Protein AF-A0AAV9BGM8-F1 (afdb_monomer_lite)

Secondary structure (DSSP, 8-state):
-----HHHHHHHHHHHHHHHHHHHHHHHHHHHHHHHHHHHHHHHHHHHHHHHHTT-HHHHHHHHHHHHHHHHHHHHHHHHHHHHHHHHHHHHHHHHHHHHHHHHHHHHHHTSS--S----------SSSTTSTT--SHHHHHHHHHHHHHHHHHHHHHHHHHHHHHS-HHHHHH-HHHHHHHHHHHHHHHHH--

Foldseek 3Di:
DPDCPLVNLVVVLVVLVVVLVVLVVVLVVLVVVLVVLVVLLVVLVVVLVVCVVVVNNVSSVVSVVVSVVSVVVNVVSVVSSVVSVVVSVVSVVVSVVSVVVSVVVVVVVVVVPDDDDDDDDPPDPDDDCVLCVPADDPVSVVVSVVVVLVVLLVVLVVVLVVCVVVDDPVVCVPPPVNVVSVVVSVVSVVVVVD

Structure (mmCIF, N/CA/C/O backbone):
data_AF-A0AAV9BGM8-F1
#
_entry.id   AF-A0AAV9BGM8-F1
#
loop_
_atom_site.group_PDB
_atom_site.id
_atom_site.type_symbol
_atom_site.label_atom_id
_atom_site.label_alt_id
_atom_site.label_comp_id
_atom_site.label_asym_id
_atom_site.label_entity_id
_atom_site.label_seq_id
_atom_site.pdbx_PDB_ins_code
_atom_site.Cartn_x
_atom_site.Cartn_y
_atom_site.Cartn_z
_atom_site.occupancy
_atom_site.B_iso_or_equiv
_atom_site.auth_seq_id
_atom_site.auth_comp_id
_atom_site.auth_asym_id
_atom_site.auth_atom_id
_atom_site.pdbx_PDB_model_num
ATOM 1 N N . MET A 1 1 ? 27.177 -13.792 -27.365 1.00 34.25 1 MET A N 1
ATOM 2 C CA . MET A 1 1 ? 26.266 -12.683 -27.016 1.00 34.25 1 MET A CA 1
ATOM 3 C C . MET A 1 1 ? 24.905 -13.002 -27.604 1.00 34.25 1 MET A C 1
ATOM 5 O O . MET A 1 1 ? 24.715 -12.900 -28.809 1.00 34.25 1 MET A O 1
ATOM 9 N N . THR A 1 2 ? 23.997 -13.544 -26.798 1.00 39.25 2 THR A N 1
ATOM 10 C CA . THR A 1 2 ? 22.645 -13.885 -27.251 1.00 39.25 2 THR A CA 1
ATOM 11 C C . THR A 1 2 ? 21.817 -12.610 -27.235 1.00 39.25 2 THR A C 1
ATOM 13 O O . THR A 1 2 ? 21.401 -12.171 -26.166 1.00 39.25 2 THR A O 1
ATOM 16 N N . ALA A 1 3 ? 21.626 -11.997 -28.405 1.00 45.16 3 ALA A 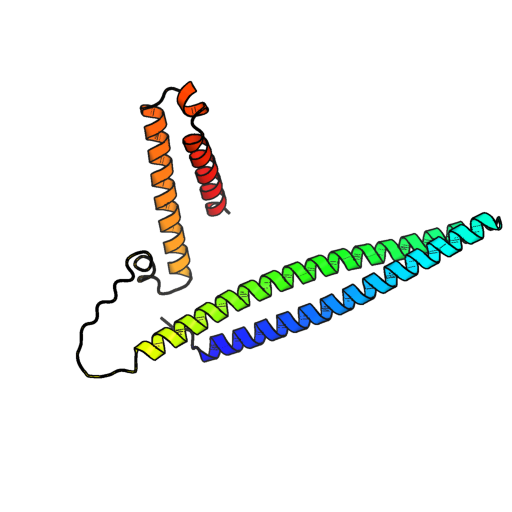N 1
ATOM 17 C CA . ALA A 1 3 ? 20.670 -10.913 -28.585 1.00 45.16 3 ALA A CA 1
ATOM 18 C C . ALA A 1 3 ? 19.344 -11.328 -27.935 1.00 45.16 3 ALA A C 1
ATOM 20 O O . ALA A 1 3 ? 18.751 -12.337 -28.329 1.00 45.16 3 ALA A O 1
ATOM 21 N N . SER A 1 4 ? 18.922 -10.610 -26.891 1.00 55.38 4 SER A N 1
ATOM 22 C CA . SER A 1 4 ? 17.636 -10.874 -26.259 1.00 55.38 4 SER A CA 1
ATOM 23 C C . SER A 1 4 ? 16.572 -10.644 -27.322 1.00 55.38 4 SER A C 1
ATOM 25 O O . SER A 1 4 ? 16.424 -9.548 -27.860 1.00 55.38 4 SER A O 1
ATOM 27 N N . ASN A 1 5 ? 15.935 -11.733 -27.737 1.00 75.12 5 ASN A N 1
ATOM 28 C CA . ASN A 1 5 ? 15.116 -11.742 -28.935 1.00 75.12 5 ASN A CA 1
ATOM 29 C C . ASN A 1 5 ? 13.928 -10.790 -28.681 1.00 75.12 5 ASN A C 1
ATOM 31 O O . ASN A 1 5 ? 13.243 -10.967 -27.670 1.00 75.12 5 ASN A O 1
ATOM 35 N N . PRO A 1 6 ? 13.632 -9.791 -29.533 1.00 77.38 6 PRO A N 1
ATOM 36 C CA . PRO A 1 6 ? 12.570 -8.807 -29.274 1.00 77.38 6 PRO A CA 1
ATOM 37 C C . PRO A 1 6 ? 11.203 -9.460 -29.015 1.00 77.38 6 PRO A C 1
ATOM 39 O O . PRO A 1 6 ? 10.385 -8.949 -28.251 1.00 77.38 6 PRO A O 1
ATOM 42 N N . SER A 1 7 ? 10.963 -10.643 -29.584 1.00 79.94 7 SER A N 1
ATOM 43 C CA . SER A 1 7 ? 9.779 -11.463 -29.312 1.00 79.94 7 SER A CA 1
ATOM 44 C C . SER A 1 7 ? 9.726 -12.001 -27.876 1.00 79.94 7 SER A C 1
ATOM 46 O O . SER A 1 7 ? 8.644 -12.178 -27.323 1.00 79.94 7 SER A O 1
ATOM 48 N N . GLN A 1 8 ? 10.874 -12.280 -27.257 1.00 85.38 8 GLN A N 1
ATOM 49 C CA . GLN A 1 8 ? 10.965 -12.678 -25.854 1.00 85.38 8 GLN A CA 1
ATOM 50 C C . GLN A 1 8 ? 10.691 -11.493 -24.922 1.00 85.38 8 GLN A C 1
ATOM 52 O O . GLN A 1 8 ? 9.866 -11.648 -24.024 1.00 85.38 8 GLN A O 1
ATOM 57 N N . LEU A 1 9 ? 11.267 -10.311 -25.187 1.00 84.12 9 LEU A N 1
ATOM 58 C CA . LEU A 1 9 ? 10.962 -9.098 -24.414 1.00 84.12 9 LEU A CA 1
ATOM 59 C C . LEU A 1 9 ? 9.469 -8.773 -24.438 1.00 84.12 9 LEU A C 1
ATOM 61 O O . LEU A 1 9 ? 8.888 -8.505 -23.392 1.00 84.12 9 LEU A O 1
ATOM 65 N N . ARG A 1 10 ? 8.831 -8.852 -25.613 1.00 87.69 10 ARG A N 1
ATOM 66 C CA . ARG A 1 10 ? 7.382 -8.631 -25.748 1.00 87.69 10 ARG A CA 1
ATOM 67 C C . ARG A 1 10 ? 6.568 -9.601 -24.891 1.00 87.69 10 ARG A C 1
ATOM 69 O O . ARG A 1 10 ? 5.664 -9.172 -24.188 1.00 87.69 10 ARG A O 1
ATOM 76 N N . ARG A 1 11 ? 6.928 -10.890 -24.880 1.00 89.25 11 ARG A N 1
ATOM 77 C CA . ARG A 1 11 ? 6.249 -11.892 -24.037 1.00 89.25 11 ARG A CA 1
ATOM 78 C C . ARG A 1 11 ? 6.407 -11.606 -22.546 1.00 89.25 11 ARG A C 1
ATOM 80 O O . ARG A 1 11 ? 5.440 -11.746 -21.806 1.00 89.25 11 ARG A O 1
ATOM 87 N N . GLU A 1 12 ? 7.604 -11.229 -22.104 1.00 89.38 12 GLU A N 1
ATOM 88 C CA . GLU A 1 12 ? 7.859 -10.867 -20.703 1.00 89.38 12 GLU A CA 1
ATOM 89 C C . GLU A 1 12 ? 7.075 -9.609 -20.300 1.00 89.38 12 GLU A C 1
ATOM 91 O O . GLU A 1 12 ? 6.468 -9.570 -19.232 1.00 89.38 12 GLU A O 1
ATOM 96 N N . LEU A 1 13 ? 7.004 -8.618 -21.188 1.00 91.94 13 LEU A N 1
ATOM 97 C CA . LEU A 1 13 ? 6.252 -7.379 -20.999 1.00 91.94 13 LEU A CA 1
ATOM 98 C C . LEU A 1 13 ? 4.733 -7.632 -20.924 1.00 91.94 13 LEU A C 1
ATOM 100 O O . LEU A 1 13 ? 4.065 -7.131 -20.020 1.00 91.94 13 LEU A O 1
ATOM 104 N N . ASP A 1 14 ? 4.198 -8.518 -21.770 1.00 92.69 14 ASP A N 1
ATOM 105 C CA . ASP A 1 14 ? 2.802 -8.974 -21.698 1.00 92.69 14 ASP A CA 1
ATOM 106 C C . ASP A 1 14 ? 2.488 -9.717 -20.388 1.00 92.69 14 ASP A C 1
ATOM 108 O O . ASP A 1 14 ? 1.367 -9.659 -19.870 1.00 92.69 14 ASP A O 1
ATOM 112 N N . VAL A 1 15 ? 3.448 -10.473 -19.843 1.00 94.06 15 VAL A N 1
ATOM 113 C CA . VAL A 1 15 ? 3.304 -11.111 -18.524 1.00 94.06 15 VAL A CA 1
ATOM 114 C C . VAL A 1 15 ? 3.258 -10.045 -17.430 1.00 94.06 15 VAL A C 1
ATOM 116 O O . VAL A 1 15 ? 2.306 -10.043 -16.649 1.00 94.06 15 VAL A O 1
ATOM 119 N N . LEU A 1 16 ? 4.200 -9.099 -17.421 1.00 93.06 16 LEU A N 1
ATOM 120 C CA . LEU A 1 16 ? 4.256 -8.030 -16.419 1.00 93.06 16 LEU A CA 1
ATOM 121 C C . LEU A 1 16 ? 2.993 -7.159 -16.417 1.00 93.06 16 LEU A C 1
ATOM 123 O O . LEU A 1 16 ? 2.448 -6.875 -15.350 1.00 93.06 16 LEU A O 1
ATOM 127 N N . HIS A 1 17 ? 2.458 -6.791 -17.586 1.00 92.38 17 HIS A N 1
ATOM 128 C CA . HIS A 1 17 ? 1.190 -6.057 -17.662 1.00 92.38 17 HIS A CA 1
ATOM 129 C C . HIS A 1 17 ? 0.012 -6.856 -17.099 1.00 92.38 17 HIS A C 1
ATOM 131 O O . HIS A 1 17 ? -0.823 -6.302 -16.377 1.00 92.38 17 HIS A O 1
ATOM 137 N N . ARG A 1 18 ? -0.059 -8.163 -17.385 1.00 93.88 18 ARG A N 1
ATOM 138 C CA . ARG A 1 18 ? -1.102 -9.031 -16.818 1.00 93.88 18 ARG A CA 1
ATOM 139 C C . ARG A 1 18 ? -0.989 -9.127 -15.300 1.00 93.88 18 ARG A C 1
ATOM 141 O O . ARG A 1 18 ? -2.007 -9.050 -14.614 1.00 93.88 18 ARG A O 1
ATOM 148 N N . GLU A 1 19 ? 0.220 -9.260 -14.767 1.00 92.19 19 GLU A N 1
ATOM 149 C CA . GLU A 1 19 ? 0.459 -9.294 -13.322 1.00 92.19 19 GLU A CA 1
ATOM 150 C C . GLU A 1 19 ? 0.126 -7.959 -12.646 1.00 92.19 19 GLU A C 1
ATOM 152 O O . GLU A 1 19 ? -0.490 -7.947 -11.573 1.00 92.19 19 GLU A O 1
ATOM 157 N N . ALA A 1 20 ? 0.449 -6.833 -13.288 1.00 93.06 20 ALA A N 1
ATOM 158 C CA . ALA A 1 20 ? 0.082 -5.502 -12.814 1.00 93.06 20 ALA A CA 1
ATOM 159 C C . ALA A 1 20 ? -1.441 -5.337 -12.745 1.00 93.06 20 ALA A C 1
ATOM 161 O O . ALA A 1 20 ? -1.972 -4.902 -11.720 1.00 93.06 20 ALA A O 1
ATOM 162 N N . GLU A 1 21 ? -2.165 -5.762 -13.781 1.00 94.56 21 GLU A N 1
ATOM 163 C CA . GLU A 1 21 ? -3.625 -5.664 -13.809 1.00 94.56 21 GLU A CA 1
ATOM 164 C C . GLU A 1 21 ? -4.289 -6.589 -12.776 1.00 94.56 21 GLU A C 1
ATOM 166 O O . GLU A 1 21 ? -5.192 -6.177 -12.041 1.00 94.56 21 GLU A O 1
ATOM 171 N N . GLN A 1 22 ? -3.787 -7.817 -12.619 1.00 93.19 22 GLN A N 1
ATOM 172 C CA . GLN A 1 22 ? -4.244 -8.718 -11.557 1.00 93.19 22 GLN A CA 1
ATOM 173 C C . GLN A 1 22 ? -4.000 -8.133 -10.162 1.00 93.19 22 GLN A C 1
ATOM 175 O O . GLN A 1 22 ? -4.861 -8.238 -9.281 1.00 93.19 22 GLN A O 1
ATOM 180 N N . THR A 1 23 ? -2.842 -7.511 -9.946 1.00 91.56 23 THR A N 1
ATOM 181 C CA . THR A 1 23 ? -2.494 -6.873 -8.672 1.00 91.56 23 THR A CA 1
ATOM 182 C C . THR A 1 23 ? -3.415 -5.688 -8.389 1.00 91.56 23 THR A C 1
ATOM 184 O O . THR A 1 23 ? -3.958 -5.583 -7.287 1.00 91.56 23 THR A O 1
ATOM 187 N N . ARG A 1 24 ? -3.685 -4.849 -9.395 1.00 93.50 24 ARG A N 1
ATOM 188 C CA . ARG A 1 24 ? -4.616 -3.715 -9.307 1.00 93.50 24 ARG A CA 1
ATOM 189 C C . ARG A 1 24 ? -6.033 -4.173 -8.967 1.00 93.50 24 ARG A C 1
ATOM 191 O O . ARG A 1 24 ? -6.653 -3.625 -8.053 1.00 93.50 24 ARG A O 1
ATOM 198 N N . SER A 1 25 ? -6.521 -5.216 -9.635 1.00 92.81 25 SER A N 1
ATOM 199 C CA . SER A 1 25 ? -7.833 -5.811 -9.359 1.00 92.81 25 SER A CA 1
ATOM 200 C C . SER A 1 25 ? -7.940 -6.328 -7.916 1.00 92.81 25 SER A C 1
ATOM 202 O O . SER A 1 25 ? -8.884 -5.989 -7.192 1.00 92.81 25 SER A O 1
ATOM 204 N N . LYS A 1 26 ? -6.923 -7.059 -7.433 1.00 92.06 26 LYS A N 1
ATOM 205 C CA . LYS A 1 26 ? -6.852 -7.526 -6.036 1.00 92.06 26 LYS A CA 1
ATOM 206 C C . LYS A 1 26 ? -6.833 -6.362 -5.043 1.00 92.06 26 LYS A C 1
ATOM 208 O O . LYS A 1 26 ? -7.560 -6.405 -4.048 1.00 92.06 26 LYS A O 1
ATOM 213 N N . ALA A 1 27 ? -6.055 -5.315 -5.316 1.00 90.19 27 ALA A N 1
ATOM 214 C CA . ALA A 1 27 ? -5.989 -4.119 -4.480 1.00 90.19 27 ALA A CA 1
ATOM 215 C C . ALA A 1 27 ? -7.356 -3.427 -4.373 1.00 90.19 27 ALA A C 1
ATOM 217 O O . ALA A 1 27 ? -7.805 -3.104 -3.272 1.00 90.19 27 ALA A O 1
ATOM 218 N N . ASN A 1 28 ? -8.067 -3.281 -5.494 1.00 93.62 28 ASN A N 1
ATOM 219 C CA . ASN A 1 28 ? -9.408 -2.695 -5.532 1.00 93.62 28 ASN A CA 1
ATOM 220 C C . ASN A 1 28 ? -10.425 -3.517 -4.725 1.00 93.62 28 ASN A C 1
ATOM 222 O O . ASN A 1 28 ? -11.223 -2.946 -3.979 1.00 93.62 28 ASN A O 1
ATOM 226 N N . GLY A 1 29 ? -10.340 -4.850 -4.773 1.00 94.31 29 GLY A N 1
ATOM 227 C CA . GLY A 1 29 ? -11.145 -5.724 -3.915 1.00 94.31 29 GLY A CA 1
ATOM 228 C C . GLY A 1 29 ? -10.905 -5.486 -2.418 1.00 94.31 29 GLY A C 1
ATOM 229 O O . GLY A 1 29 ? -11.852 -5.447 -1.627 1.00 94.31 29 GLY A O 1
ATOM 230 N N . VAL A 1 30 ? -9.650 -5.265 -2.010 1.00 92.94 30 VAL A N 1
ATOM 231 C CA . VAL A 1 30 ? -9.321 -4.945 -0.611 1.00 92.94 30 VAL A CA 1
ATOM 232 C C . VAL A 1 30 ? -9.783 -3.540 -0.225 1.00 92.9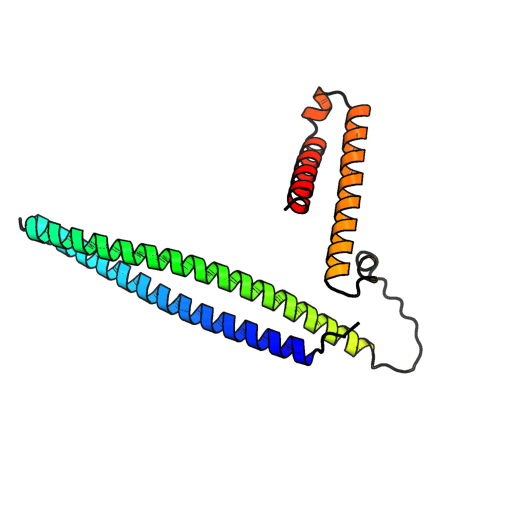4 30 VAL A C 1
ATOM 234 O O . VAL A 1 30 ? -10.305 -3.374 0.876 1.00 92.94 30 VAL A O 1
ATOM 237 N N . ARG A 1 31 ? -9.680 -2.549 -1.118 1.00 95.19 31 ARG A N 1
ATOM 238 C CA . ARG A 1 31 ? -10.208 -1.190 -0.892 1.00 95.19 31 ARG A CA 1
ATOM 239 C C . ARG A 1 31 ? -11.719 -1.195 -0.665 1.00 95.19 31 ARG A C 1
ATOM 241 O O . ARG A 1 31 ? -12.193 -0.577 0.286 1.00 95.19 31 ARG A O 1
ATOM 248 N N . LEU A 1 32 ? -12.469 -1.965 -1.456 1.00 96.12 32 LEU A N 1
ATOM 249 C CA . LEU A 1 32 ? -13.910 -2.137 -1.249 1.00 96.12 32 LEU A CA 1
ATOM 250 C C . LEU A 1 32 ? -14.216 -2.772 0.116 1.00 96.12 32 LEU A C 1
ATOM 252 O O . LEU A 1 32 ? -15.134 -2.348 0.818 1.00 96.12 32 LEU A O 1
ATOM 256 N N . ARG A 1 33 ? -13.435 -3.780 0.525 1.00 95.12 33 ARG A N 1
ATOM 257 C CA . ARG A 1 33 ? -13.568 -4.375 1.861 1.00 95.12 33 ARG A CA 1
ATOM 258 C C . ARG A 1 33 ? -13.263 -3.361 2.963 1.00 95.12 33 ARG A C 1
ATOM 260 O O . ARG A 1 33 ? -13.990 -3.334 3.951 1.00 95.12 33 ARG A O 1
ATOM 267 N N . LEU A 1 34 ? -12.220 -2.548 2.803 1.00 94.38 34 LEU A N 1
ATOM 268 C CA . LEU A 1 34 ? -11.854 -1.502 3.756 1.00 94.38 34 LEU A CA 1
ATOM 269 C C . LEU A 1 34 ? -13.015 -0.520 3.959 1.00 94.38 34 LEU A C 1
ATOM 271 O O . LEU A 1 34 ? -13.392 -0.273 5.100 1.00 94.38 34 LEU A O 1
ATOM 275 N N . MET A 1 35 ? -13.626 -0.043 2.869 1.00 96.00 35 MET A N 1
ATOM 276 C CA . MET A 1 35 ? -14.800 0.838 2.905 1.00 96.00 35 MET A CA 1
ATOM 277 C C . MET A 1 35 ? -15.949 0.218 3.713 1.00 96.00 35 MET A C 1
ATOM 279 O O . MET A 1 35 ? -16.424 0.819 4.674 1.00 96.00 35 MET A O 1
ATOM 283 N N . ARG A 1 36 ? -16.323 -1.031 3.405 1.00 96.94 36 ARG A N 1
ATOM 284 C CA . ARG A 1 36 ? -17.390 -1.753 4.123 1.00 96.94 36 ARG A CA 1
ATOM 285 C C . ARG A 1 36 ? -17.076 -1.965 5.608 1.00 96.94 36 ARG A C 1
ATOM 287 O O . ARG A 1 36 ? -17.971 -1.903 6.447 1.00 96.94 36 ARG A O 1
ATOM 294 N N . LEU A 1 37 ? -15.814 -2.236 5.954 1.00 95.88 37 LEU A N 1
ATOM 295 C CA . LEU A 1 37 ? -15.387 -2.388 7.350 1.00 95.88 37 LEU A CA 1
ATOM 296 C C . LEU A 1 37 ? -15.460 -1.058 8.111 1.00 95.88 37 LEU A C 1
ATOM 298 O O . LEU A 1 37 ? -15.879 -1.058 9.268 1.00 95.88 37 LEU A O 1
ATOM 302 N N . SER A 1 38 ? -15.101 0.061 7.474 1.00 96.25 38 SER A N 1
ATOM 303 C CA . SER A 1 38 ? -15.253 1.400 8.055 1.00 96.25 38 SER A CA 1
ATOM 304 C C . SER A 1 38 ? -16.722 1.714 8.345 1.00 96.25 38 SER A C 1
ATOM 306 O O . SER A 1 38 ? -17.058 2.079 9.470 1.00 96.25 38 SER A O 1
ATOM 308 N N . GLU A 1 39 ? -17.613 1.471 7.379 1.00 97.50 39 GLU A N 1
ATOM 309 C CA . GLU A 1 39 ? -19.062 1.653 7.549 1.00 97.50 39 GLU A CA 1
ATOM 310 C C . GLU A 1 39 ? -19.621 0.797 8.697 1.00 97.50 39 GLU A C 1
ATOM 312 O O . GLU A 1 39 ? -20.385 1.279 9.537 1.00 97.50 39 GLU A O 1
ATOM 317 N N . ALA A 1 40 ? -19.210 -0.473 8.781 1.00 97.31 40 ALA A N 1
ATOM 318 C CA . ALA A 1 40 ? -19.616 -1.364 9.864 1.00 97.31 40 ALA A CA 1
ATOM 319 C C . ALA A 1 40 ? -19.129 -0.867 11.237 1.00 97.31 40 ALA A C 1
ATOM 321 O O . ALA A 1 40 ? -19.890 -0.886 12.207 1.00 97.31 40 ALA A O 1
ATOM 322 N N . ALA A 1 41 ? -17.885 -0.386 11.328 1.00 96.56 41 ALA A N 1
ATOM 323 C CA . ALA A 1 41 ? -17.330 0.164 12.562 1.00 96.56 41 ALA A CA 1
ATOM 324 C C . ALA A 1 41 ? -18.064 1.439 13.013 1.00 96.56 41 ALA A C 1
ATOM 326 O O . ALA A 1 41 ? -18.307 1.618 14.210 1.00 96.56 41 ALA A O 1
ATOM 327 N N . GLU A 1 42 ? -18.450 2.307 12.074 1.00 97.94 42 GLU A N 1
ATOM 328 C CA . GLU A 1 42 ? -19.275 3.484 12.361 1.00 97.94 42 GLU A CA 1
ATOM 329 C C . GLU A 1 42 ? -20.671 3.102 12.842 1.00 97.94 42 GLU A C 1
ATOM 331 O O . GLU A 1 42 ? -21.156 3.665 13.823 1.00 97.94 42 GLU A O 1
ATOM 336 N N . LYS A 1 43 ? -21.315 2.122 12.197 1.00 97.88 43 LYS A N 1
ATOM 337 C CA . LYS A 1 43 ? -22.639 1.643 12.610 1.00 97.88 43 LYS A CA 1
ATOM 338 C C . LYS A 1 43 ? -22.614 1.106 14.040 1.00 97.88 43 LYS A C 1
ATOM 340 O O . LYS A 1 43 ? -23.462 1.490 14.843 1.00 97.88 43 LYS A O 1
ATOM 345 N N . LEU A 1 44 ? -21.620 0.279 14.372 1.00 97.31 44 LEU A N 1
ATOM 346 C CA . LEU A 1 44 ? -21.430 -0.233 15.732 1.00 97.31 44 LEU A CA 1
ATOM 347 C C . LEU A 1 44 ? -21.195 0.903 16.735 1.00 97.31 44 LEU A C 1
ATOM 349 O O . LEU A 1 44 ? -21.768 0.886 17.819 1.00 97.31 44 LEU A O 1
ATOM 353 N N . GLN A 1 45 ? -20.414 1.926 16.366 1.00 96.31 45 GLN A N 1
ATOM 354 C CA . GLN A 1 45 ? -20.198 3.096 17.221 1.00 96.31 45 GLN A CA 1
ATOM 355 C C . GLN A 1 45 ? -21.489 3.888 17.468 1.00 96.31 45 GLN A C 1
ATOM 357 O O . GLN A 1 45 ? -21.753 4.282 18.606 1.00 96.31 45 GLN A O 1
ATOM 362 N N . ARG A 1 46 ? -22.281 4.143 16.417 1.00 97.88 46 ARG A N 1
ATOM 363 C CA . ARG A 1 46 ? -23.563 4.858 16.529 1.00 97.88 46 ARG A CA 1
ATOM 364 C C . ARG A 1 46 ? -24.534 4.087 17.421 1.00 97.88 46 ARG A C 1
ATOM 366 O O . ARG A 1 46 ? -25.121 4.692 18.313 1.00 97.88 46 ARG A O 1
ATOM 373 N N . GLN A 1 47 ? -24.638 2.770 17.234 1.00 97.75 47 GLN A N 1
ATOM 374 C CA . GLN A 1 47 ? -25.510 1.921 18.046 1.00 97.75 47 GLN A CA 1
ATOM 375 C C . GLN A 1 47 ? -25.064 1.883 19.513 1.00 97.75 47 GLN A C 1
ATOM 377 O O . GLN A 1 47 ? -25.879 2.133 20.392 1.00 97.75 47 GLN A O 1
ATOM 382 N N . ALA A 1 48 ? -23.770 1.685 19.786 1.00 97.62 48 ALA A N 1
ATOM 383 C CA . ALA A 1 48 ? -23.252 1.704 21.154 1.00 97.62 48 ALA A CA 1
ATOM 384 C C . ALA A 1 48 ? -23.509 3.055 21.845 1.00 97.62 48 ALA A C 1
ATOM 386 O O . ALA A 1 48 ? -23.885 3.099 23.012 1.00 97.62 48 ALA A O 1
ATOM 387 N N . SER A 1 49 ? -23.367 4.166 21.114 1.00 97.56 49 SER A N 1
ATOM 388 C CA . SER A 1 49 ? -23.664 5.505 21.643 1.00 97.56 49 SER A CA 1
ATOM 389 C C . SER A 1 49 ? -25.150 5.688 21.966 1.00 97.56 49 SER A C 1
ATOM 391 O O . SER A 1 49 ? -25.486 6.374 22.928 1.00 97.56 49 SER A O 1
ATOM 393 N N . ALA A 1 50 ? -26.040 5.090 21.169 1.00 98.06 50 ALA A N 1
ATOM 394 C CA . ALA A 1 50 ? -27.473 5.097 21.436 1.00 98.06 50 ALA A CA 1
ATOM 395 C C . ALA A 1 50 ? -27.809 4.251 22.671 1.00 98.06 50 ALA A C 1
ATOM 397 O O . ALA A 1 50 ? -28.497 4.737 23.562 1.00 98.06 50 ALA A O 1
ATOM 398 N N . ASP A 1 51 ? -27.269 3.037 22.772 1.00 97.69 51 ASP A N 1
ATOM 399 C CA . ASP A 1 51 ? -27.524 2.125 23.891 1.00 97.69 51 ASP A CA 1
ATOM 400 C C . ASP A 1 51 ? -27.074 2.721 25.233 1.00 97.69 51 ASP A C 1
ATOM 402 O O . ASP A 1 51 ? -27.831 2.672 26.202 1.00 97.69 51 ASP A O 1
ATOM 406 N N . VAL A 1 52 ? -25.928 3.415 25.275 1.00 96.94 52 VAL A N 1
ATOM 407 C CA . VAL A 1 52 ? -25.500 4.182 26.463 1.00 96.94 52 VAL A CA 1
ATOM 408 C C . VAL A 1 52 ? -26.541 5.233 26.863 1.00 96.94 52 VAL A C 1
ATOM 410 O O . VAL A 1 52 ? -26.868 5.354 28.040 1.00 96.94 52 VAL A O 1
ATOM 413 N N . ARG A 1 53 ? -27.113 5.972 25.901 1.00 95.94 53 ARG A N 1
ATOM 414 C CA . ARG A 1 53 ? -28.152 6.984 26.188 1.00 95.94 53 ARG A CA 1
ATOM 415 C C . ARG A 1 53 ? -29.445 6.369 26.720 1.00 95.94 53 ARG A C 1
ATOM 417 O O . ARG A 1 53 ? -30.154 7.026 27.473 1.00 95.94 53 ARG A O 1
ATOM 424 N N . PHE A 1 54 ? -29.743 5.129 26.341 1.00 96.62 54 PHE A N 1
ATOM 425 C CA . PHE A 1 54 ? -30.899 4.378 26.829 1.00 96.62 54 PHE A CA 1
ATOM 426 C C . PHE A 1 54 ? -30.609 3.569 28.108 1.00 96.62 54 PHE A C 1
ATOM 428 O O . PHE A 1 54 ? -31.466 2.796 28.530 1.00 96.62 54 PHE A O 1
ATOM 435 N N . GLY A 1 55 ? -29.426 3.719 28.720 1.00 96.19 55 GLY A N 1
ATOM 436 C CA . GLY A 1 55 ? -29.031 2.991 29.935 1.00 96.19 55 GLY A CA 1
ATOM 437 C C . GLY A 1 55 ? -28.672 1.516 29.708 1.00 96.19 55 GLY A C 1
ATOM 438 O O . GLY A 1 55 ? -28.513 0.761 30.664 1.00 96.19 55 GLY A O 1
ATOM 439 N N . LYS A 1 56 ? -28.526 1.093 28.448 1.00 97.44 56 LYS A N 1
ATOM 440 C CA . LYS A 1 56 ? -28.176 -0.269 28.017 1.00 97.44 56 LYS A CA 1
ATOM 441 C C . LYS A 1 56 ? -26.659 -0.447 27.938 1.00 97.44 56 LYS A C 1
ATOM 443 O O . LYS A 1 56 ? -26.071 -0.662 26.877 1.00 97.44 56 LYS A O 1
ATOM 448 N N . GLU A 1 57 ? -25.987 -0.256 29.070 1.00 95.50 57 GLU A N 1
ATOM 449 C CA . GLU A 1 57 ? -24.520 -0.217 29.108 1.00 95.50 57 GLU A CA 1
ATOM 450 C C . GLU A 1 57 ? -23.868 -1.561 28.762 1.00 95.50 57 GLU A C 1
ATOM 452 O O . GLU A 1 57 ? -22.784 -1.589 28.175 1.00 95.50 57 GLU A O 1
ATOM 457 N N . ASN A 1 58 ? -24.513 -2.676 29.106 1.00 97.06 58 ASN A N 1
ATOM 458 C CA . ASN A 1 58 ? -23.984 -4.011 28.828 1.00 97.06 58 ASN A CA 1
ATOM 459 C C . ASN A 1 58 ? -24.011 -4.313 27.322 1.00 97.06 58 ASN A C 1
ATOM 461 O O . ASN A 1 58 ? -23.017 -4.780 26.766 1.00 97.06 58 ASN A O 1
ATOM 465 N N . GLU A 1 59 ? -25.102 -3.963 26.644 1.00 97.00 59 GLU A N 1
ATOM 466 C CA . GLU A 1 59 ? -25.253 -4.073 25.193 1.00 97.00 59 GLU A CA 1
ATOM 467 C C . GLU A 1 59 ? -24.249 -3.170 24.465 1.00 97.00 59 GLU A C 1
ATOM 469 O O . GLU A 1 59 ? -23.566 -3.608 23.535 1.00 97.00 59 GLU A O 1
ATOM 474 N N . ALA A 1 60 ? -24.070 -1.936 24.948 1.00 97.69 60 ALA A N 1
ATOM 475 C CA . ALA A 1 60 ? -23.073 -1.019 24.408 1.00 97.69 60 ALA A CA 1
ATOM 476 C C . ALA A 1 60 ? -21.642 -1.575 24.523 1.00 97.69 60 ALA A C 1
ATOM 478 O O . ALA A 1 60 ? -20.851 -1.452 23.583 1.00 97.69 60 ALA A O 1
ATOM 479 N N . ARG A 1 61 ? -21.294 -2.217 25.649 1.00 98.12 61 ARG A N 1
ATOM 480 C CA . ARG A 1 61 ? -19.980 -2.860 25.838 1.00 98.12 61 ARG A CA 1
ATOM 481 C C . ARG A 1 61 ? -19.756 -3.989 24.837 1.00 98.12 61 ARG A C 1
ATOM 483 O O . ARG A 1 61 ? -18.677 -4.050 24.245 1.00 98.12 61 ARG A O 1
ATOM 490 N N . GLU A 1 62 ? -20.759 -4.830 24.601 1.00 98.06 62 GLU A N 1
ATOM 491 C CA . GLU A 1 62 ? -20.664 -5.916 23.619 1.00 98.06 62 GLU A CA 1
ATOM 492 C C . GLU A 1 62 ? -20.458 -5.370 22.195 1.00 98.06 62 GLU A C 1
ATOM 494 O O . GLU A 1 62 ? -19.560 -5.809 21.471 1.00 98.06 62 GLU A O 1
ATOM 499 N N . LEU A 1 63 ? -21.196 -4.323 21.812 1.00 97.75 63 LEU A N 1
ATOM 500 C CA . LEU A 1 63 ? -21.021 -3.655 20.517 1.00 97.75 63 LEU A CA 1
ATOM 501 C C . LEU A 1 63 ? -19.617 -3.059 20.346 1.00 97.75 63 LEU A C 1
ATOM 503 O O . LEU A 1 63 ? -19.039 -3.136 19.258 1.00 97.75 63 LEU A O 1
ATOM 507 N N . LEU A 1 64 ? -19.028 -2.502 21.407 1.00 97.38 64 LEU A N 1
ATOM 508 C CA . LEU A 1 64 ? -17.655 -1.991 21.374 1.00 97.38 64 LEU A CA 1
ATOM 509 C C . LEU A 1 64 ? -16.613 -3.114 21.243 1.00 97.38 64 LEU A C 1
ATOM 511 O O . LEU A 1 64 ? -15.605 -2.935 20.550 1.00 97.38 64 LEU A O 1
ATOM 515 N N . ILE A 1 65 ? -16.854 -4.285 21.840 1.00 98.12 65 ILE A N 1
ATOM 516 C CA . ILE A 1 65 ? -16.011 -5.476 21.647 1.00 98.12 65 ILE A CA 1
ATOM 517 C C . ILE A 1 65 ? -16.073 -5.936 20.186 1.00 98.12 65 ILE A C 1
ATOM 519 O O . ILE A 1 65 ? -15.032 -6.204 19.576 1.00 98.12 65 ILE A O 1
ATOM 523 N N . GLN A 1 66 ? -17.266 -5.971 19.589 1.00 97.81 66 GLN A N 1
ATOM 524 C CA . GLN A 1 66 ? -17.428 -6.285 18.167 1.00 97.81 66 GLN A CA 1
ATOM 525 C C . GLN A 1 66 ? -16.743 -5.243 17.275 1.00 97.81 66 GLN A C 1
ATOM 527 O O . GLN A 1 66 ? -16.000 -5.611 16.361 1.00 97.81 66 GLN A O 1
ATOM 532 N N . LYS A 1 67 ? -16.898 -3.948 17.581 1.00 97.19 67 LYS A N 1
ATOM 533 C CA . LYS A 1 67 ? -16.229 -2.859 16.856 1.00 97.19 67 LYS A CA 1
ATOM 534 C C . LYS A 1 67 ? -14.712 -3.028 16.878 1.00 97.19 67 LYS A C 1
ATOM 536 O O . LYS A 1 67 ? -14.072 -2.861 15.842 1.00 97.19 67 LYS A O 1
ATOM 541 N N . ARG A 1 68 ? -14.129 -3.421 18.015 1.00 97.56 68 ARG A N 1
ATOM 542 C CA . ARG A 1 68 ? -12.686 -3.687 18.123 1.00 97.56 68 ARG A CA 1
ATOM 543 C C . ARG A 1 68 ? -12.233 -4.780 17.150 1.00 97.56 68 ARG A C 1
ATOM 545 O O . ARG A 1 68 ? -11.210 -4.610 16.491 1.00 97.56 68 ARG A O 1
ATOM 552 N N . LYS A 1 69 ? -13.001 -5.866 17.003 1.00 97.81 69 LYS A N 1
ATOM 553 C CA . LYS A 1 69 ? -12.705 -6.935 16.028 1.00 97.81 69 LYS A CA 1
ATOM 554 C C . LYS A 1 69 ? -12.769 -6.421 14.584 1.00 97.81 69 LYS A C 1
ATOM 556 O O . LYS A 1 69 ? -11.894 -6.741 13.781 1.00 97.81 69 LYS A O 1
ATOM 561 N N . VAL A 1 70 ? -13.767 -5.592 14.260 1.00 96.06 70 VAL A N 1
ATOM 562 C CA . VAL A 1 70 ? -13.886 -4.951 12.936 1.00 96.06 70 VAL A CA 1
ATOM 563 C C . VAL A 1 70 ? -12.689 -4.042 12.659 1.00 96.06 70 VAL A C 1
ATOM 565 O O . VAL A 1 70 ? -12.104 -4.124 11.581 1.00 96.06 70 VAL A O 1
ATOM 568 N N . MET A 1 71 ? -12.268 -3.237 13.637 1.00 96.56 71 MET A N 1
ATOM 569 C CA . MET A 1 71 ? -11.097 -2.365 13.505 1.00 96.56 71 MET A CA 1
ATOM 570 C C . MET A 1 71 ? -9.802 -3.155 13.265 1.00 96.56 71 MET A C 1
ATOM 572 O O . MET A 1 71 ? -9.044 -2.805 12.369 1.00 96.56 71 MET A O 1
ATOM 576 N N . GLN A 1 72 ? -9.589 -4.284 13.946 1.00 97.25 72 GLN A N 1
ATOM 577 C CA . GLN A 1 72 ? -8.434 -5.152 13.665 1.00 97.25 72 GLN A CA 1
ATOM 578 C C . GLN A 1 72 ? -8.433 -5.688 12.222 1.00 97.25 72 GLN A C 1
ATOM 580 O O . GLN A 1 72 ? -7.383 -5.799 11.589 1.00 97.25 72 GLN A O 1
ATOM 585 N N . ALA A 1 73 ? -9.602 -6.046 11.681 1.00 93.12 73 ALA A N 1
ATOM 586 C CA . ALA A 1 73 ? -9.722 -6.473 10.285 1.00 93.12 73 ALA A CA 1
ATOM 587 C C . ALA A 1 73 ? -9.499 -5.314 9.294 1.00 93.12 73 ALA A C 1
ATOM 589 O O . ALA A 1 73 ? -8.990 -5.529 8.188 1.00 93.12 73 ALA A O 1
ATOM 590 N N . LEU A 1 74 ? -9.877 -4.099 9.690 1.00 93.44 74 LEU A N 1
ATOM 591 C CA . LEU A 1 74 ? -9.674 -2.867 8.937 1.00 93.44 74 LEU A CA 1
ATOM 592 C C . LEU A 1 74 ? -8.179 -2.539 8.839 1.00 93.44 74 LEU A C 1
ATOM 594 O O . LEU A 1 74 ? -7.688 -2.330 7.731 1.00 93.44 74 LEU A O 1
ATOM 598 N N . ASP A 1 75 ? -7.433 -2.619 9.942 1.00 95.38 75 ASP A N 1
ATOM 599 C CA . ASP A 1 75 ? -5.981 -2.392 9.948 1.00 95.38 75 ASP A CA 1
ATOM 600 C C . ASP A 1 75 ? -5.241 -3.419 9.082 1.00 95.38 75 ASP A C 1
ATOM 602 O O . ASP A 1 75 ? -4.430 -3.052 8.234 1.00 95.38 75 ASP A O 1
ATOM 606 N N . LYS A 1 76 ? -5.620 -4.702 9.165 1.00 95.56 76 LYS A N 1
ATOM 607 C CA . LYS A 1 76 ? -5.098 -5.743 8.258 1.00 95.56 76 LYS A CA 1
ATOM 608 C C . LYS A 1 76 ? -5.376 -5.435 6.782 1.00 95.56 76 LYS A C 1
ATOM 610 O O . LYS A 1 76 ? -4.561 -5.764 5.921 1.00 95.56 76 LYS A O 1
ATOM 615 N N . SER A 1 77 ? -6.528 -4.835 6.474 1.00 92.31 77 SER A N 1
ATOM 616 C CA . SER A 1 77 ? -6.877 -4.446 5.102 1.00 92.31 77 SER A CA 1
ATOM 617 C C . SER A 1 77 ? -6.037 -3.257 4.623 1.00 92.31 77 SER A C 1
ATOM 619 O O . SER A 1 77 ? -5.602 -3.278 3.474 1.00 92.31 77 SER A O 1
ATOM 621 N N . LYS A 1 78 ? -5.732 -2.281 5.493 1.00 94.50 78 LYS A N 1
ATOM 622 C CA . LYS A 1 78 ? -4.813 -1.167 5.186 1.00 94.50 78 LYS A CA 1
ATOM 623 C C . LYS A 1 78 ? -3.406 -1.664 4.866 1.00 94.50 78 LYS A C 1
ATOM 625 O O . LYS A 1 78 ? -2.912 -1.387 3.779 1.00 94.50 78 LYS A O 1
ATOM 630 N N . SER A 1 79 ? -2.820 -2.493 5.734 1.00 95.12 79 SER A N 1
ATOM 631 C CA . SER A 1 79 ? -1.480 -3.052 5.495 1.00 95.12 79 SER A CA 1
ATOM 632 C C . SER A 1 79 ? -1.416 -3.858 4.195 1.00 95.12 79 SER A C 1
ATOM 634 O O . SER A 1 79 ? -0.418 -3.832 3.482 1.00 95.12 79 SER A O 1
ATOM 636 N N . ARG A 1 80 ? -2.497 -4.564 3.836 1.00 92.75 80 ARG A N 1
ATOM 637 C CA . ARG A 1 80 ? -2.568 -5.292 2.563 1.00 92.75 80 ARG A CA 1
ATOM 638 C C . ARG A 1 80 ? -2.637 -4.360 1.349 1.00 92.75 80 ARG A C 1
ATOM 640 O O . ARG A 1 80 ? -2.058 -4.696 0.322 1.00 92.75 80 ARG A O 1
ATOM 647 N N . ILE A 1 81 ? -3.327 -3.224 1.448 1.00 91.75 81 ILE A N 1
ATOM 648 C CA . ILE A 1 81 ? -3.350 -2.211 0.381 1.00 91.75 81 ILE A CA 1
ATOM 649 C C . ILE A 1 81 ? -1.947 -1.637 0.178 1.00 91.75 81 ILE A C 1
ATOM 651 O O . ILE A 1 81 ? -1.479 -1.621 -0.952 1.00 91.75 81 ILE A O 1
ATOM 655 N N . GLU A 1 82 ? -1.242 -1.283 1.256 1.00 94.75 82 GLU A N 1
ATOM 656 C CA . GLU A 1 82 ? 0.140 -0.784 1.180 1.00 94.75 82 GLU A CA 1
ATOM 657 C C . GLU A 1 82 ? 1.085 -1.780 0.493 1.00 94.75 82 GLU A C 1
ATOM 659 O O . GLU A 1 82 ? 1.920 -1.390 -0.322 1.00 94.75 82 GLU A O 1
ATOM 664 N N . LEU A 1 83 ? 0.947 -3.078 0.784 1.00 95.81 83 LEU A N 1
ATOM 665 C CA . LEU A 1 83 ? 1.719 -4.124 0.108 1.00 95.81 83 LEU A CA 1
ATOM 666 C C . LEU A 1 83 ? 1.400 -4.203 -1.389 1.00 95.81 83 LEU A C 1
ATOM 668 O O . LEU A 1 83 ? 2.319 -4.318 -2.198 1.00 95.81 83 LEU A O 1
ATOM 672 N N . PHE A 1 84 ? 0.121 -4.128 -1.768 1.00 89.06 84 PHE A N 1
ATOM 673 C CA . PHE A 1 84 ? -0.253 -4.115 -3.181 1.00 89.06 84 PHE A CA 1
ATOM 674 C C . PHE A 1 84 ? 0.236 -2.859 -3.902 1.00 89.06 84 PHE A C 1
ATOM 676 O O . PHE A 1 84 ? 0.671 -2.967 -5.044 1.00 89.06 84 PHE A O 1
ATOM 683 N N . ASP A 1 85 ? 0.227 -1.701 -3.247 1.00 90.81 85 ASP A N 1
ATOM 684 C CA . ASP A 1 85 ? 0.722 -0.455 -3.833 1.00 90.81 85 ASP A CA 1
ATOM 685 C C . ASP A 1 85 ? 2.242 -0.500 -4.049 1.00 90.81 85 ASP A C 1
ATOM 687 O O . ASP A 1 85 ? 2.723 -0.116 -5.116 1.00 90.81 85 ASP A O 1
ATOM 691 N N . LYS A 1 86 ? 2.998 -1.079 -3.105 1.00 96.12 86 LYS A N 1
ATOM 692 C CA . LYS A 1 86 ? 4.436 -1.354 -3.284 1.00 96.12 86 LYS A CA 1
ATOM 693 C C . LYS A 1 86 ? 4.702 -2.315 -4.444 1.00 96.12 86 LYS A C 1
ATOM 695 O O . LYS A 1 86 ? 5.610 -2.076 -5.238 1.00 96.12 86 LYS A O 1
ATOM 700 N N . LEU A 1 87 ? 3.915 -3.387 -4.558 1.00 93.25 87 LEU A N 1
ATOM 701 C CA . LEU A 1 87 ? 4.050 -4.348 -5.654 1.00 93.25 87 LEU A CA 1
ATOM 702 C C . LEU A 1 87 ? 3.726 -3.706 -7.010 1.00 93.25 87 LEU A C 1
ATOM 704 O O . LEU A 1 87 ? 4.471 -3.905 -7.963 1.00 93.25 87 LEU A O 1
ATOM 708 N N . LEU A 1 88 ? 2.665 -2.898 -7.095 1.00 93.19 88 LEU A N 1
ATOM 709 C CA . LEU A 1 88 ? 2.320 -2.158 -8.313 1.00 93.19 88 LEU A CA 1
ATOM 710 C C . LEU A 1 88 ? 3.432 -1.196 -8.732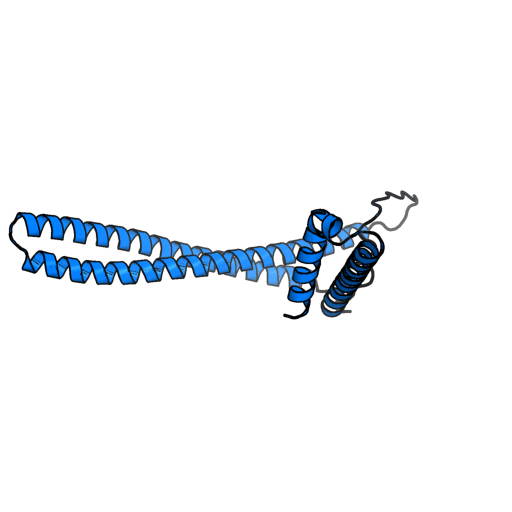 1.00 93.19 88 LEU A C 1
ATOM 712 O O . LEU A 1 88 ? 3.744 -1.124 -9.917 1.00 93.19 88 LEU A O 1
ATOM 716 N N . ALA A 1 89 ? 4.053 -0.493 -7.782 1.00 94.12 89 ALA A N 1
ATOM 717 C CA . ALA A 1 89 ? 5.185 0.381 -8.077 1.00 94.12 89 ALA A CA 1
ATOM 718 C C . ALA A 1 89 ? 6.355 -0.401 -8.697 1.00 94.12 89 ALA A C 1
ATOM 720 O O . ALA A 1 89 ? 6.892 0.013 -9.721 1.00 94.12 89 ALA A O 1
ATOM 721 N N . LYS A 1 90 ? 6.693 -1.566 -8.130 1.00 94.69 90 LYS A N 1
ATOM 722 C CA . LYS A 1 90 ? 7.762 -2.433 -8.645 1.00 94.69 90 LYS A CA 1
ATOM 723 C C . LYS A 1 90 ? 7.438 -3.041 -10.010 1.00 94.69 90 LYS A C 1
ATOM 725 O O . LYS A 1 90 ? 8.315 -3.110 -10.864 1.00 94.69 90 LYS A O 1
ATOM 730 N N . LEU A 1 91 ? 6.185 -3.434 -10.242 1.00 89.81 91 LEU A N 1
ATOM 731 C CA . LEU A 1 91 ? 5.740 -3.918 -11.551 1.00 89.81 91 LEU A CA 1
ATOM 732 C C . LEU A 1 91 ? 5.818 -2.814 -12.612 1.00 89.81 91 LEU A C 1
ATOM 734 O O . LEU A 1 91 ? 6.301 -3.069 -13.708 1.00 89.81 91 LEU A O 1
ATOM 738 N N . ASN A 1 92 ? 5.414 -1.585 -12.282 1.00 93.00 92 ASN A N 1
ATOM 739 C CA . ASN A 1 92 ? 5.520 -0.451 -13.202 1.00 93.00 92 ASN A CA 1
ATOM 740 C C . ASN A 1 92 ? 6.982 -0.093 -13.521 1.00 93.00 92 ASN A C 1
ATOM 742 O O . ASN A 1 92 ? 7.288 0.211 -14.668 1.00 93.00 92 ASN A O 1
ATOM 746 N N . GLU A 1 93 ? 7.885 -0.160 -12.538 1.00 94.88 93 GLU A N 1
ATOM 747 C CA . GLU A 1 93 ? 9.330 0.025 -12.745 1.00 94.88 93 GLU A CA 1
ATOM 748 C C . GLU A 1 93 ? 9.889 -1.032 -13.713 1.00 94.88 93 GLU A C 1
ATOM 750 O O . GLU A 1 93 ? 10.555 -0.693 -14.690 1.00 94.88 93 GLU A O 1
ATOM 755 N N . ALA A 1 94 ? 9.547 -2.309 -13.505 1.00 91.62 94 ALA A N 1
ATOM 756 C CA . ALA A 1 94 ? 9.962 -3.400 -14.386 1.00 91.62 94 ALA A CA 1
ATOM 757 C C . ALA A 1 94 ? 9.405 -3.254 -15.813 1.00 91.62 94 ALA A C 1
ATOM 759 O O . ALA A 1 94 ? 10.131 -3.488 -16.781 1.00 91.62 94 ALA A O 1
ATOM 760 N N . ILE A 1 95 ? 8.139 -2.841 -15.948 1.00 89.44 95 ILE A N 1
ATOM 761 C CA . ILE A 1 95 ? 7.519 -2.529 -17.242 1.00 89.44 95 ILE A CA 1
ATOM 762 C C . ILE A 1 95 ? 8.300 -1.412 -17.937 1.00 89.44 95 ILE A C 1
ATOM 764 O O . ILE A 1 95 ? 8.732 -1.613 -19.066 1.00 89.44 95 ILE A O 1
ATOM 768 N N . ALA A 1 96 ? 8.567 -0.293 -17.257 1.00 92.69 96 ALA A N 1
ATOM 769 C CA . ALA A 1 96 ? 9.279 0.843 -17.843 1.00 92.69 96 ALA A CA 1
ATOM 770 C C . ALA A 1 96 ? 10.689 0.467 -18.335 1.00 92.69 96 ALA A C 1
ATOM 772 O O . ALA A 1 96 ? 11.100 0.858 -19.431 1.00 92.69 96 ALA A O 1
ATOM 773 N N . VAL A 1 97 ? 11.424 -0.344 -17.563 1.00 91.12 97 VAL A N 1
ATOM 774 C CA . VAL A 1 97 ? 12.738 -0.867 -17.975 1.00 91.12 97 VAL A CA 1
ATOM 775 C C . VAL A 1 97 ? 12.609 -1.726 -19.237 1.00 91.12 97 VAL A C 1
ATOM 777 O O . VAL A 1 97 ? 13.371 -1.546 -20.187 1.00 91.12 97 VAL A O 1
ATOM 780 N N . LYS A 1 98 ? 11.633 -2.640 -19.285 1.00 86.81 98 LYS A N 1
ATOM 781 C CA . LYS A 1 98 ? 11.426 -3.541 -20.431 1.00 86.81 98 LYS A CA 1
ATOM 782 C C . LYS A 1 98 ? 10.920 -2.807 -21.676 1.00 86.81 98 LYS A C 1
ATOM 784 O O . LYS A 1 98 ? 11.363 -3.126 -22.778 1.00 86.81 98 LYS A O 1
ATOM 789 N N . GLU A 1 99 ? 10.051 -1.811 -21.518 1.00 87.62 99 GLU A N 1
ATOM 790 C CA . GLU A 1 99 ? 9.606 -0.919 -22.596 1.00 87.62 99 GLU A CA 1
ATOM 791 C C . GLU A 1 99 ? 10.795 -0.164 -23.191 1.00 87.62 99 GLU A C 1
ATOM 793 O O . GLU A 1 99 ? 10.973 -0.160 -24.407 1.00 87.62 99 GLU A O 1
ATOM 798 N N . THR A 1 100 ? 11.659 0.395 -22.338 1.00 89.19 100 THR A N 1
ATOM 799 C CA . THR 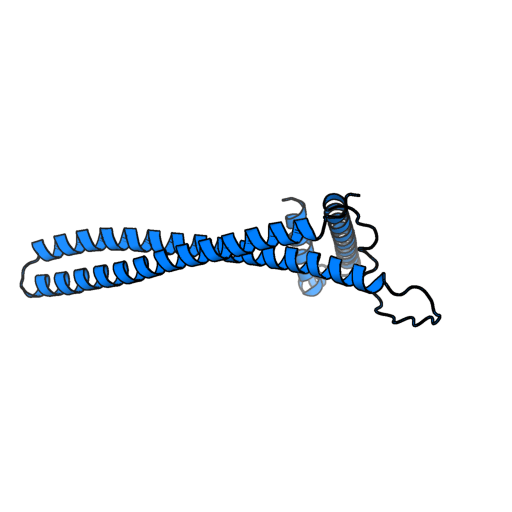A 1 100 ? 12.872 1.107 -22.768 1.00 89.19 100 THR A CA 1
ATOM 800 C C . THR A 1 100 ? 13.814 0.190 -23.550 1.00 89.19 100 THR A C 1
ATOM 802 O O . THR A 1 100 ? 14.298 0.567 -24.616 1.00 89.19 100 THR A O 1
ATOM 805 N N . GLN A 1 101 ? 14.026 -1.045 -23.080 1.00 87.31 101 GLN A N 1
ATOM 806 C CA . GLN A 1 101 ? 14.825 -2.043 -23.801 1.00 87.31 101 GLN A CA 1
ATOM 807 C C . GLN A 1 101 ? 14.212 -2.392 -25.165 1.00 87.31 101 GLN A C 1
ATOM 809 O O . GLN A 1 101 ? 14.928 -2.483 -26.163 1.00 87.31 101 GLN A O 1
ATOM 814 N N . LEU A 1 102 ? 12.888 -2.563 -25.236 1.00 86.38 102 LEU A N 1
ATOM 815 C CA . LEU A 1 102 ? 12.199 -2.871 -26.487 1.00 86.38 102 LEU A CA 1
ATOM 816 C C . LEU A 1 102 ? 12.276 -1.707 -27.486 1.00 86.38 102 LEU A C 1
ATOM 818 O O . LEU A 1 102 ? 12.520 -1.945 -28.668 1.00 86.38 102 LEU A O 1
ATOM 822 N N . ILE A 1 103 ? 12.100 -0.469 -27.018 1.00 86.44 103 ILE A N 1
ATOM 823 C CA . ILE A 1 103 ? 12.256 0.743 -27.831 1.00 86.44 103 ILE A CA 1
ATOM 824 C C . ILE A 1 103 ? 13.683 0.828 -28.379 1.00 86.44 103 ILE A C 1
ATOM 826 O O . ILE A 1 103 ? 13.847 1.036 -29.579 1.00 86.44 103 ILE A O 1
ATOM 830 N N . GLY A 1 104 ? 14.697 0.589 -27.538 1.00 83.50 104 GLY A N 1
ATOM 831 C CA . GLY A 1 104 ? 16.098 0.539 -27.961 1.00 83.50 104 GLY A CA 1
ATOM 832 C C . GLY A 1 104 ? 16.333 -0.479 -29.079 1.00 83.50 104 GLY A C 1
ATOM 833 O O . GLY A 1 104 ? 16.873 -0.130 -30.123 1.00 83.50 104 GLY A O 1
ATOM 834 N N . HIS A 1 105 ? 15.829 -1.708 -28.926 1.00 79.62 105 HIS A N 1
ATOM 835 C CA . HIS A 1 105 ? 15.932 -2.742 -29.962 1.00 79.62 105 HIS A CA 1
ATOM 836 C C . HIS A 1 105 ? 15.241 -2.368 -31.285 1.00 79.62 105 HIS A C 1
ATOM 838 O O . HIS A 1 105 ? 15.751 -2.705 -32.351 1.00 79.62 105 HIS A O 1
ATOM 844 N N . VAL A 1 106 ? 14.080 -1.704 -31.240 1.00 79.56 106 VAL A N 1
ATOM 845 C CA . VAL A 1 106 ? 13.351 -1.276 -32.449 1.00 79.56 106 VAL A CA 1
ATOM 846 C C . VAL A 1 106 ? 14.060 -0.107 -33.139 1.00 79.56 106 VAL A C 1
ATOM 848 O O . VAL A 1 106 ? 14.167 -0.112 -34.364 1.00 79.56 106 VAL A O 1
ATOM 851 N N . ALA A 1 107 ? 14.585 0.854 -32.375 1.00 76.56 107 ALA A N 1
ATOM 852 C CA . ALA A 1 107 ? 15.363 1.972 -32.907 1.00 76.56 107 ALA A CA 1
ATOM 853 C C . ALA A 1 107 ? 16.633 1.483 -33.623 1.00 76.56 107 ALA A C 1
ATOM 855 O O . ALA A 1 107 ? 16.860 1.842 -34.774 1.00 76.56 107 ALA A O 1
ATOM 856 N N . SER A 1 108 ? 17.382 0.559 -33.008 1.00 72.31 108 SER A N 1
ATOM 857 C CA . SER A 1 108 ? 18.577 -0.040 -33.620 1.00 72.31 108 SER A CA 1
ATOM 858 C C . SER A 1 108 ? 18.290 -0.870 -34.880 1.00 72.31 108 SER A C 1
ATOM 860 O O . SER A 1 108 ? 19.206 -1.130 -35.652 1.00 72.31 108 SER A O 1
ATOM 862 N N . HIS A 1 109 ? 17.046 -1.311 -35.105 1.00 61.62 109 HIS A N 1
ATOM 863 C CA . HIS A 1 109 ? 16.661 -2.043 -36.320 1.00 61.62 109 HIS A CA 1
ATOM 864 C C . HIS A 1 109 ? 16.203 -1.106 -37.448 1.00 61.62 109 HIS A C 1
ATOM 866 O O . HIS A 1 109 ? 16.431 -1.398 -38.617 1.00 61.62 109 HIS A O 1
ATOM 872 N N . LEU A 1 110 ? 15.605 0.040 -37.107 1.00 59.12 110 LEU A N 1
ATOM 873 C CA . LEU A 1 110 ? 15.215 1.076 -38.072 1.00 59.12 110 LEU A CA 1
ATOM 874 C C . LEU A 1 110 ? 16.425 1.796 -38.688 1.00 59.12 110 LEU A C 1
ATOM 876 O O . LEU A 1 110 ? 16.340 2.262 -39.821 1.00 59.12 110 LEU A O 1
ATOM 880 N N . GLU A 1 111 ? 17.553 1.848 -37.980 1.00 53.00 111 GLU A N 1
ATOM 881 C CA . GLU A 1 111 ? 18.823 2.384 -38.495 1.00 53.00 111 GLU A CA 1
ATOM 882 C C . GLU A 1 111 ? 19.573 1.399 -39.421 1.00 53.00 111 GLU A C 1
ATOM 884 O O . GLU A 1 111 ? 20.534 1.789 -40.079 1.00 53.00 111 GLU A O 1
ATOM 889 N N . GLY A 1 112 ? 19.136 0.133 -39.508 1.00 47.59 112 GLY A N 1
ATOM 890 C CA . GLY A 1 112 ? 19.817 -0.934 -40.257 1.00 47.59 112 GLY A CA 1
ATOM 891 C C . GLY A 1 112 ? 19.313 -1.208 -41.681 1.00 47.59 112 GLY A C 1
ATOM 892 O O . GLY A 1 112 ? 19.964 -1.963 -42.396 1.00 47.59 112 GLY A O 1
ATOM 893 N N . ASP A 1 113 ? 18.196 -0.606 -42.109 1.00 43.59 113 ASP A N 1
ATOM 894 C CA . ASP A 1 113 ? 17.512 -0.940 -43.378 1.00 43.59 113 ASP A CA 1
ATOM 895 C C . ASP A 1 113 ? 17.715 0.091 -44.512 1.00 43.59 113 ASP A C 1
ATOM 897 O O . ASP A 1 113 ? 17.029 0.055 -45.534 1.00 43.59 113 ASP A O 1
ATOM 901 N N . GLN A 1 114 ? 18.683 1.005 -44.385 1.00 41.97 114 GLN A N 1
ATOM 902 C CA . GLN A 1 114 ? 19.102 1.876 -45.492 1.00 41.97 114 GLN A CA 1
ATOM 903 C C . GLN A 1 114 ? 20.459 1.440 -46.037 1.00 41.97 114 GLN A C 1
ATOM 905 O O . GLN A 1 114 ? 21.505 1.938 -45.624 1.00 41.97 114 GLN A O 1
ATOM 910 N N . GLN A 1 115 ? 20.441 0.515 -46.996 1.00 39.34 115 GLN A N 1
ATOM 911 C CA . GLN A 1 115 ? 21.612 0.235 -47.818 1.00 39.34 115 GLN A CA 1
ATOM 912 C C . GLN A 1 115 ? 21.600 1.129 -49.067 1.00 39.34 115 GLN A C 1
ATOM 914 O O . GLN A 1 115 ? 20.654 1.112 -49.851 1.00 39.34 115 GLN A O 1
ATOM 919 N N . ASP A 1 116 ? 22.691 1.887 -49.199 1.00 45.62 116 ASP A N 1
ATOM 920 C CA . ASP A 1 116 ? 23.192 2.620 -50.367 1.00 45.62 116 ASP A CA 1
ATOM 921 C C . ASP A 1 116 ? 22.349 3.764 -50.950 1.00 45.62 116 ASP A C 1
ATOM 923 O O . ASP A 1 116 ? 21.633 3.601 -51.931 1.00 45.62 116 ASP A O 1
ATOM 927 N N . VAL A 1 117 ? 22.586 4.985 -50.453 1.00 39.22 117 VAL A N 1
ATOM 928 C CA . VAL A 1 117 ? 23.445 5.959 -51.161 1.00 39.22 117 VAL A CA 1
ATOM 929 C C . VAL A 1 117 ? 23.849 7.111 -50.235 1.00 39.22 117 VAL A C 1
ATOM 931 O O . VAL A 1 117 ? 23.012 7.860 -49.749 1.00 39.22 117 VAL A O 1
ATOM 934 N N . SER A 1 118 ? 25.164 7.260 -50.055 1.00 46.69 118 SER A N 1
ATOM 935 C CA . SER A 1 118 ? 25.899 8.524 -49.914 1.00 46.69 118 SER A CA 1
ATOM 936 C C . SER A 1 118 ? 25.154 9.703 -49.270 1.00 46.69 118 SER A C 1
ATOM 938 O O . SER A 1 118 ? 24.474 10.456 -49.965 1.00 46.69 118 SER A O 1
ATOM 940 N N . SER A 1 119 ? 25.427 9.973 -47.994 1.00 36.84 119 SER A N 1
ATOM 941 C CA . SER A 1 119 ? 26.020 11.246 -47.548 1.00 36.84 119 SER A CA 1
ATOM 942 C C . SER A 1 119 ? 26.248 11.216 -46.044 1.00 36.84 119 SER A C 1
ATOM 944 O O . SER A 1 119 ? 25.338 11.012 -45.247 1.00 36.84 119 SER A O 1
ATOM 946 N N . GLU A 1 120 ? 27.496 11.460 -45.680 1.00 48.34 120 GLU A N 1
ATOM 947 C CA . GLU A 1 120 ? 27.957 11.759 -44.338 1.00 48.34 120 GLU A CA 1
ATOM 948 C C . GLU A 1 120 ? 27.188 12.959 -43.761 1.00 48.34 120 GLU A C 1
ATOM 950 O O . GLU A 1 120 ? 27.445 14.110 -44.109 1.00 48.34 120 GLU A O 1
ATOM 955 N N . VAL A 1 121 ? 26.229 12.694 -42.872 1.00 37.84 121 VAL A N 1
ATOM 956 C CA . VAL A 1 121 ? 25.630 13.716 -42.008 1.00 37.84 121 VAL A CA 1
ATOM 957 C C . VAL A 1 121 ? 25.935 13.343 -40.566 1.00 37.84 121 VAL A C 1
ATOM 959 O O . VAL A 1 121 ? 25.205 12.631 -39.883 1.00 37.84 121 VAL A O 1
ATOM 962 N N . ARG A 1 122 ? 27.084 13.845 -40.121 1.00 49.00 122 ARG A N 1
ATOM 963 C CA . ARG A 1 122 ? 27.555 13.847 -38.740 1.00 49.00 122 ARG A CA 1
ATOM 964 C C . ARG A 1 122 ? 26.621 14.736 -37.901 1.00 49.00 122 ARG A C 1
ATOM 966 O O . ARG A 1 122 ? 26.874 15.930 -37.764 1.00 49.00 122 ARG A O 1
ATOM 973 N N . ILE A 1 123 ? 25.543 14.174 -37.344 1.00 43.62 123 ILE A N 1
ATOM 974 C CA . ILE A 1 123 ? 24.789 14.836 -36.267 1.00 43.62 123 ILE A CA 1
ATOM 975 C C . ILE A 1 123 ? 25.462 14.482 -34.944 1.00 43.62 123 ILE A C 1
ATOM 977 O O . ILE A 1 123 ? 25.275 13.410 -34.376 1.00 43.62 123 ILE A O 1
ATOM 981 N N . LEU A 1 124 ? 26.289 15.415 -34.484 1.00 47.19 124 LEU A N 1
ATOM 982 C CA . LEU A 1 124 ? 26.904 15.426 -33.166 1.00 47.19 124 LEU A CA 1
ATOM 983 C C . LEU A 1 124 ? 25.803 15.523 -32.097 1.00 47.19 124 LEU A C 1
ATOM 985 O O . LEU A 1 124 ? 25.212 16.583 -31.910 1.00 47.19 124 LEU A O 1
ATOM 989 N N . SER A 1 125 ? 25.540 14.424 -31.392 1.00 45.81 125 SER A N 1
ATOM 990 C CA . SER A 1 125 ? 24.958 14.439 -30.041 1.00 45.81 125 SER A CA 1
ATOM 991 C C . SER A 1 125 ? 26.031 13.970 -29.057 1.00 45.81 125 SER A C 1
ATOM 993 O O . SER A 1 125 ? 25.978 12.888 -28.481 1.00 45.81 125 SER A O 1
ATOM 995 N N . ASP A 1 126 ? 27.060 14.807 -28.971 1.00 47.41 126 ASP A N 1
ATOM 996 C CA . ASP A 1 126 ? 28.204 14.768 -28.062 1.00 47.41 126 ASP A CA 1
ATOM 997 C C . ASP A 1 126 ? 27.755 15.307 -26.680 1.00 47.41 126 ASP A C 1
ATOM 999 O O . ASP A 1 126 ? 27.079 16.331 -26.618 1.00 47.41 126 ASP A O 1
ATOM 1003 N N . GLY A 1 127 ? 27.993 14.696 -25.517 1.00 37.72 127 GLY A N 1
ATOM 1004 C CA . GLY A 1 127 ? 28.842 13.556 -25.201 1.00 37.72 127 GLY A CA 1
ATOM 1005 C C . GLY A 1 127 ? 28.512 12.979 -23.817 1.00 37.72 127 GLY A C 1
ATOM 1006 O O . GLY A 1 127 ? 29.103 13.360 -22.811 1.00 37.72 127 GLY A O 1
ATOM 1007 N N . LYS A 1 128 ? 27.559 12.041 -23.764 1.00 47.62 128 LYS A N 1
ATOM 1008 C CA . LYS A 1 128 ? 27.321 11.179 -22.582 1.00 47.62 128 LYS A CA 1
ATOM 1009 C C . LYS A 1 128 ? 27.021 9.710 -22.911 1.00 47.62 128 LYS A C 1
ATOM 1011 O O . LYS A 1 128 ? 26.772 8.927 -22.008 1.00 47.62 128 LYS A O 1
ATOM 1016 N N . ILE A 1 129 ? 27.031 9.327 -24.192 1.00 49.41 129 ILE A N 1
ATOM 1017 C CA . ILE A 1 129 ? 26.675 7.963 -24.634 1.00 49.41 129 ILE A CA 1
ATOM 1018 C C . ILE A 1 129 ? 27.924 7.082 -24.839 1.00 49.41 129 ILE A C 1
ATOM 1020 O O . ILE A 1 129 ? 27.820 5.859 -24.861 1.00 49.41 129 ILE A O 1
ATOM 1024 N N . HIS A 1 130 ? 29.123 7.669 -24.917 1.00 46.44 130 HIS A N 1
ATOM 1025 C CA . HIS A 1 130 ? 30.349 6.919 -25.218 1.00 46.44 130 HIS A CA 1
ATOM 1026 C C . HIS A 1 130 ? 30.832 5.967 -24.114 1.00 46.44 130 HIS A C 1
ATOM 1028 O O . HIS A 1 130 ? 31.649 5.099 -24.403 1.00 46.44 130 HIS A O 1
ATOM 1034 N N . GLU A 1 131 ? 30.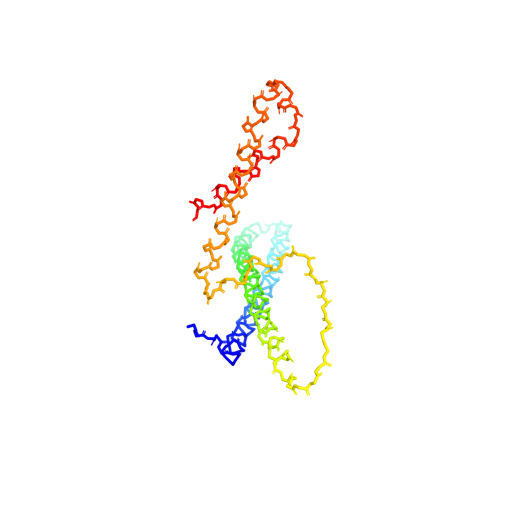316 6.057 -22.890 1.00 51.22 131 GLU A N 1
ATOM 1035 C CA . GLU A 1 131 ? 30.724 5.152 -21.803 1.00 51.22 131 GLU A CA 1
ATOM 1036 C C . GLU A 1 131 ? 29.994 3.801 -21.842 1.00 51.22 131 GLU A C 1
ATOM 1038 O O . GLU A 1 131 ? 30.520 2.797 -21.380 1.00 51.22 131 GLU A O 1
ATOM 1043 N N . LEU A 1 132 ? 28.837 3.712 -22.504 1.00 52.12 132 LEU A N 1
ATOM 1044 C CA . LEU A 1 132 ? 28.024 2.488 -22.513 1.00 52.12 132 LEU A CA 1
ATOM 1045 C C . LEU A 1 132 ? 28.323 1.549 -23.692 1.00 52.12 132 LEU A C 1
ATOM 1047 O O . LEU A 1 132 ? 27.733 0.475 -23.796 1.00 52.12 132 LEU A O 1
ATOM 1051 N N . GLN A 1 133 ? 29.237 1.929 -24.591 1.00 48.62 133 GLN A N 1
ATOM 1052 C CA . GLN A 1 133 ? 29.461 1.231 -25.863 1.00 48.62 133 GLN A CA 1
ATOM 1053 C C . GLN A 1 133 ? 30.268 -0.080 -25.735 1.00 48.62 133 GLN A C 1
ATOM 1055 O O . GLN A 1 133 ? 30.482 -0.764 -26.735 1.00 48.62 133 GLN A O 1
ATOM 1060 N N . GLY A 1 134 ? 30.701 -0.449 -24.526 1.00 50.53 134 GLY A N 1
ATOM 1061 C CA . GLY A 1 134 ? 31.461 -1.679 -24.265 1.00 50.53 134 GLY A CA 1
ATOM 1062 C C . GLY A 1 134 ? 30.651 -2.827 -23.670 1.00 50.53 134 GLY A C 1
ATOM 1063 O O . GLY A 1 134 ? 31.150 -3.938 -23.600 1.00 50.53 134 GLY A O 1
ATOM 1064 N N . VAL A 1 135 ? 29.412 -2.585 -23.245 1.00 48.72 135 VAL A N 1
ATOM 1065 C CA . VAL A 1 135 ? 28.759 -3.473 -22.291 1.00 48.72 135 VAL A CA 1
ATOM 1066 C C . VAL A 1 135 ? 27.822 -4.464 -22.973 1.00 48.72 135 VAL A C 1
ATOM 1068 O O . VAL A 1 135 ? 26.737 -4.135 -23.448 1.00 48.72 135 VAL A O 1
ATOM 1071 N N . SER A 1 136 ? 28.248 -5.714 -23.006 1.00 55.44 136 SER A N 1
ATOM 1072 C CA . SER A 1 136 ? 27.671 -6.793 -23.795 1.00 55.44 136 SER A CA 1
ATOM 1073 C C . SER A 1 136 ? 26.715 -7.695 -23.006 1.00 55.44 136 SER A C 1
ATOM 1075 O O . SER A 1 136 ? 25.931 -8.462 -23.579 1.00 55.44 136 SER A O 1
ATOM 1077 N N . SER A 1 137 ? 26.744 -7.580 -21.677 1.00 71.06 137 SER A N 1
ATOM 1078 C CA . SER A 1 137 ? 25.906 -8.334 -20.748 1.00 71.06 137 SER A CA 1
ATOM 1079 C C . SER A 1 137 ? 25.525 -7.506 -19.516 1.00 71.06 137 SER A C 1
ATOM 1081 O O . SER A 1 137 ? 26.142 -6.487 -19.223 1.00 71.06 137 SER A O 1
ATOM 1083 N N . TYR A 1 138 ? 24.503 -7.947 -18.777 1.00 64.88 138 TYR A N 1
ATOM 1084 C CA . TYR A 1 138 ? 24.085 -7.295 -17.529 1.00 64.88 138 TYR A CA 1
ATOM 1085 C C . TYR A 1 138 ? 25.187 -7.305 -16.452 1.00 64.88 138 TYR A C 1
ATOM 1087 O O . TYR A 1 138 ? 25.299 -6.345 -15.702 1.00 64.88 138 TYR A O 1
ATOM 1095 N N . GLU A 1 139 ? 26.023 -8.347 -16.414 1.00 72.00 139 GLU A N 1
ATOM 1096 C CA . GLU A 1 139 ? 27.172 -8.444 -15.500 1.00 72.00 139 GLU A CA 1
ATOM 1097 C C . GLU A 1 139 ? 28.191 -7.331 -15.787 1.00 72.00 139 GLU A C 1
ATOM 1099 O O . GLU A 1 139 ? 28.529 -6.538 -14.917 1.00 72.00 139 GLU A O 1
ATOM 1104 N N . GLU A 1 140 ? 28.573 -7.196 -17.056 1.00 76.19 140 GLU A N 1
ATOM 1105 C CA . GLU A 1 140 ? 29.512 -6.180 -17.540 1.00 76.19 140 GLU A CA 1
ATOM 1106 C C . GLU A 1 140 ? 28.962 -4.756 -17.342 1.00 76.19 140 GLU A C 1
ATOM 1108 O O . GLU A 1 140 ? 29.716 -3.797 -17.202 1.00 76.19 140 GLU A O 1
ATOM 1113 N N . PHE A 1 141 ? 27.631 -4.602 -17.309 1.00 79.69 141 PHE A N 1
ATOM 1114 C CA . PHE A 1 141 ? 26.974 -3.322 -17.034 1.00 79.69 141 PHE A CA 1
ATOM 1115 C C . PHE A 1 141 ? 27.136 -2.926 -15.582 1.00 79.69 141 PHE A C 1
ATOM 1117 O O . PHE A 1 141 ? 27.479 -1.783 -15.293 1.00 79.69 141 PHE A O 1
ATOM 1124 N N . LEU A 1 142 ? 26.903 -3.872 -14.675 1.00 83.25 142 LEU A N 1
ATOM 1125 C CA . LEU A 1 142 ? 27.121 -3.643 -13.258 1.00 83.25 142 LEU A CA 1
ATOM 1126 C C . LEU A 1 142 ? 28.602 -3.395 -12.971 1.00 83.25 142 LEU A C 1
ATOM 1128 O O . LEU A 1 142 ? 28.897 -2.474 -12.220 1.00 83.25 142 LEU A O 1
ATOM 1132 N N . GLU A 1 143 ? 29.515 -4.123 -13.620 1.00 84.75 143 GLU A N 1
ATOM 1133 C CA . GLU A 1 143 ? 30.960 -3.873 -13.519 1.00 84.75 143 GLU A CA 1
ATOM 1134 C C . GLU A 1 143 ? 31.342 -2.478 -14.025 1.00 84.75 143 GLU A C 1
ATOM 1136 O O . GLU A 1 143 ? 32.108 -1.776 -13.370 1.00 84.75 143 GLU A O 1
ATOM 1141 N N . HIS A 1 144 ? 30.774 -2.029 -15.147 1.00 85.50 144 HIS A N 1
ATOM 1142 C CA . HIS A 1 144 ? 31.033 -0.688 -15.663 1.00 85.50 144 HIS A CA 1
ATOM 1143 C C . HIS A 1 144 ? 30.500 0.405 -14.724 1.00 85.50 144 HIS A C 1
ATOM 1145 O O . HIS A 1 144 ? 31.209 1.362 -14.424 1.00 85.50 144 HIS A O 1
ATOM 1151 N N . ILE A 1 145 ? 29.276 0.254 -14.208 1.00 85.31 145 ILE A N 1
ATOM 1152 C CA . ILE A 1 145 ? 28.704 1.182 -13.221 1.00 85.31 145 ILE A CA 1
ATOM 1153 C C . ILE A 1 145 ? 29.534 1.183 -11.935 1.00 85.31 145 ILE A C 1
ATOM 1155 O O . ILE A 1 145 ? 29.793 2.247 -11.369 1.00 85.31 145 ILE A O 1
ATOM 1159 N N . ASP A 1 146 ? 29.989 0.015 -11.488 1.00 87.25 146 ASP A N 1
ATOM 1160 C CA . ASP A 1 146 ? 30.874 -0.101 -10.338 1.00 87.25 146 ASP A CA 1
ATOM 1161 C C . ASP A 1 146 ? 32.205 0.623 -10.592 1.00 87.25 146 ASP A C 1
ATOM 1163 O O . ASP A 1 146 ? 32.659 1.393 -9.746 1.00 87.25 146 ASP A O 1
ATOM 1167 N N . GLN A 1 147 ? 32.783 0.491 -11.783 1.00 89.75 147 GLN A N 1
ATOM 1168 C CA . GLN A 1 147 ? 33.997 1.205 -12.161 1.00 89.75 147 GLN A CA 1
ATOM 1169 C C . GLN A 1 147 ? 33.796 2.730 -12.171 1.00 89.75 147 GLN A C 1
ATOM 1171 O O . GLN A 1 147 ? 34.604 3.458 -11.591 1.00 89.75 147 GLN A O 1
ATOM 1176 N N . GLN A 1 148 ? 32.699 3.226 -12.747 1.00 90.25 148 GLN A N 1
ATOM 1177 C CA . GLN A 1 148 ? 32.394 4.661 -12.757 1.00 90.25 148 GLN A CA 1
ATOM 1178 C C . GLN A 1 148 ? 32.186 5.222 -11.344 1.00 90.25 148 GLN A C 1
ATOM 1180 O O . GLN A 1 148 ? 32.674 6.305 -11.011 1.00 90.25 148 GLN A O 1
ATOM 1185 N N . LEU A 1 149 ? 31.495 4.478 -10.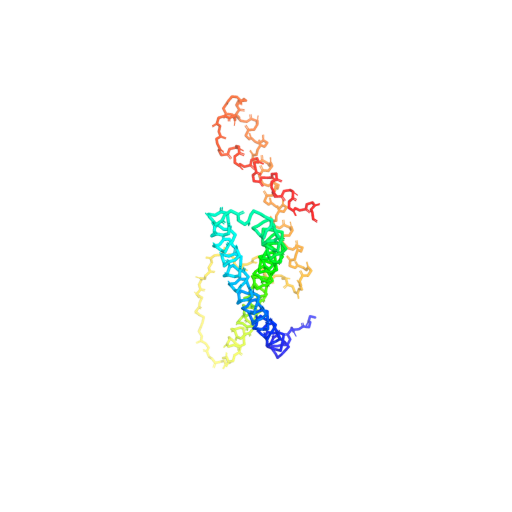479 1.00 88.44 149 LEU A N 1
ATOM 1186 C CA . LEU A 1 149 ? 31.318 4.856 -9.078 1.00 88.44 149 LEU A CA 1
ATOM 1187 C C . LEU A 1 149 ? 32.659 4.886 -8.328 1.00 88.44 149 LEU A C 1
ATOM 1189 O O . LEU A 1 149 ? 32.885 5.803 -7.537 1.00 88.44 149 LEU A O 1
ATOM 1193 N N . GLN A 1 150 ? 33.568 3.951 -8.617 1.00 91.50 150 GLN A N 1
ATOM 1194 C CA . GLN A 1 150 ? 34.912 3.914 -8.036 1.00 91.50 150 GLN A CA 1
ATOM 1195 C C . GLN A 1 150 ? 35.774 5.111 -8.473 1.00 91.50 150 GLN A C 1
ATOM 1197 O O . GLN A 1 150 ? 36.516 5.679 -7.663 1.00 91.50 150 GLN A O 1
ATOM 1202 N N . GLU A 1 151 ? 35.682 5.527 -9.737 1.00 93.19 151 GLU A N 1
ATOM 1203 C CA . GLU A 1 151 ? 36.380 6.713 -10.252 1.00 93.19 151 GLU A CA 1
ATOM 1204 C C . GLU A 1 151 ? 35.879 7.995 -9.575 1.00 93.19 151 GLU A C 1
ATOM 1206 O O . GLU A 1 151 ? 36.676 8.812 -9.098 1.00 93.19 151 GLU A O 1
ATOM 1211 N N . ILE A 1 152 ? 34.557 8.132 -9.446 1.00 90.88 152 ILE A N 1
ATOM 1212 C CA . ILE A 1 152 ? 33.906 9.245 -8.747 1.00 90.88 152 ILE A CA 1
ATOM 1213 C C . ILE A 1 152 ? 34.329 9.292 -7.269 1.00 90.88 152 ILE A C 1
ATOM 1215 O O . ILE A 1 152 ? 34.665 10.362 -6.749 1.00 90.88 152 ILE A O 1
ATOM 1219 N N . GLU A 1 153 ? 34.365 8.140 -6.597 1.00 91.31 153 GLU A N 1
ATOM 1220 C CA . GLU A 1 153 ? 34.816 8.019 -5.210 1.00 91.31 153 GLU A CA 1
ATOM 1221 C C . GLU A 1 153 ? 36.272 8.482 -5.046 1.00 91.31 153 GLU A C 1
ATOM 1223 O O . GLU A 1 153 ? 36.600 9.273 -4.154 1.00 91.31 153 GLU A O 1
ATOM 1228 N N . THR A 1 154 ? 37.145 8.034 -5.950 1.00 90.62 154 THR A N 1
ATOM 1229 C CA . THR A 1 154 ? 38.575 8.366 -5.946 1.00 90.62 154 THR A CA 1
ATOM 1230 C C . THR A 1 154 ? 38.795 9.863 -6.159 1.00 90.62 154 THR A C 1
ATOM 1232 O O . THR A 1 154 ? 39.591 10.490 -5.449 1.00 90.62 154 THR A O 1
ATOM 1235 N N . TYR A 1 155 ? 38.052 10.468 -7.088 1.00 93.06 155 TYR A N 1
ATOM 1236 C CA . TYR A 1 155 ? 38.104 11.903 -7.358 1.00 93.06 155 TYR A CA 1
ATOM 1237 C C . TYR A 1 155 ? 37.642 12.737 -6.152 1.00 93.06 155 TYR A C 1
ATOM 1239 O O . TYR A 1 155 ? 38.319 13.692 -5.750 1.00 93.06 155 TYR A O 1
ATOM 1247 N N . MET A 1 156 ? 36.522 12.359 -5.526 1.00 92.19 156 MET A N 1
ATOM 1248 C CA . MET A 1 156 ? 36.010 13.040 -4.333 1.00 92.19 156 MET A CA 1
ATOM 1249 C C . MET A 1 156 ? 36.965 12.902 -3.145 1.00 92.19 156 MET A C 1
ATOM 1251 O O . MET A 1 156 ? 37.289 13.900 -2.499 1.00 92.19 156 MET A O 1
ATOM 1255 N N . SER A 1 157 ? 37.495 11.702 -2.894 1.00 92.00 157 SER A N 1
ATOM 1256 C CA . SER A 1 157 ? 38.478 11.481 -1.829 1.00 92.00 157 SER A CA 1
ATOM 1257 C C . SER A 1 157 ? 39.747 12.311 -2.047 1.00 92.00 157 SER A C 1
ATOM 1259 O O . SER A 1 157 ? 40.266 12.909 -1.105 1.00 92.00 157 SER A O 1
ATOM 1261 N N . THR A 1 158 ? 40.229 12.402 -3.288 1.00 91.31 158 THR A N 1
ATOM 1262 C CA . THR A 1 158 ? 41.390 13.233 -3.642 1.00 91.31 158 THR A CA 1
ATOM 1263 C C . THR A 1 158 ? 41.106 14.715 -3.401 1.00 91.31 158 THR A C 1
ATOM 1265 O O . THR A 1 158 ? 41.913 15.410 -2.786 1.00 91.31 158 THR A O 1
ATOM 1268 N N . THR A 1 159 ? 39.931 15.198 -3.803 1.00 89.62 159 THR A N 1
ATOM 1269 C CA . THR A 1 159 ? 39.524 16.597 -3.609 1.00 89.62 159 THR A CA 1
ATOM 1270 C C . THR A 1 159 ? 39.404 16.964 -2.125 1.00 89.62 159 THR A C 1
ATOM 1272 O O . THR A 1 159 ? 39.831 18.046 -1.708 1.00 89.62 159 THR A O 1
ATOM 1275 N N . LEU A 1 160 ? 38.883 16.057 -1.296 1.00 88.62 160 LEU A N 1
ATOM 1276 C CA . LEU A 1 160 ? 38.816 16.239 0.158 1.00 88.62 160 LEU A CA 1
ATOM 1277 C C . LEU A 1 160 ? 40.204 16.243 0.810 1.00 88.62 160 LEU A C 1
ATOM 1279 O O . LEU A 1 160 ? 40.461 17.041 1.718 1.00 88.62 160 LEU A O 1
ATOM 1283 N N . ASN A 1 161 ? 41.115 15.396 0.330 1.00 88.50 161 ASN A N 1
ATOM 1284 C CA . ASN A 1 161 ? 42.504 15.379 0.785 1.00 88.50 161 ASN A CA 1
ATOM 1285 C C . ASN A 1 161 ? 43.222 16.687 0.426 1.00 88.50 161 ASN A C 1
ATOM 1287 O O . ASN A 1 161 ? 43.866 17.282 1.288 1.00 88.50 161 ASN A O 1
ATOM 1291 N N . LEU A 1 162 ? 43.035 17.197 -0.795 1.00 85.75 162 LEU A N 1
ATOM 1292 C CA . LEU A 1 162 ? 43.571 18.498 -1.211 1.00 85.75 162 LEU A CA 1
ATOM 1293 C C . LEU A 1 162 ? 42.986 19.647 -0.387 1.00 85.75 162 LEU A C 1
ATOM 1295 O O . LEU A 1 162 ? 43.723 20.520 0.056 1.00 85.75 162 LEU A O 1
ATOM 1299 N N . SER A 1 163 ? 41.685 19.614 -0.102 1.00 85.56 163 SER A N 1
ATOM 1300 C CA . SER A 1 163 ? 41.038 20.614 0.756 1.00 85.56 163 SER A CA 1
ATOM 1301 C C . SER A 1 163 ? 41.584 20.582 2.189 1.00 85.56 163 SER A C 1
ATOM 1303 O O . SER A 1 163 ? 41.643 21.611 2.844 1.00 85.56 163 SER A O 1
ATOM 1305 N N . THR A 1 164 ? 42.033 19.418 2.671 1.00 84.38 164 THR A N 1
ATOM 1306 C CA . THR A 1 164 ? 42.701 19.275 3.978 1.00 84.38 164 THR A CA 1
ATOM 1307 C C . THR A 1 164 ? 44.129 19.828 3.971 1.00 84.38 164 THR A C 1
ATOM 1309 O O . THR A 1 164 ? 44.621 20.239 5.014 1.00 84.38 164 THR A O 1
ATOM 1312 N N . LEU A 1 165 ? 44.789 19.842 2.810 1.00 84.44 165 LEU A N 1
ATOM 1313 C CA . LEU A 1 165 ? 46.130 20.406 2.641 1.00 84.44 165 LEU A CA 1
ATOM 1314 C C . LEU A 1 165 ? 46.109 21.927 2.413 1.00 84.44 165 LEU A C 1
ATOM 1316 O O . LEU A 1 165 ? 47.066 22.607 2.765 1.00 84.44 165 LEU A O 1
ATOM 1320 N N . VAL A 1 166 ? 45.044 22.443 1.793 1.00 82.00 166 VAL A N 1
ATOM 1321 C CA . VAL A 1 166 ? 44.934 23.844 1.350 1.00 82.00 166 VAL A CA 1
ATOM 1322 C C . VAL A 1 166 ? 44.147 24.724 2.326 1.00 82.00 166 VAL A C 1
ATOM 1324 O O . VAL A 1 166 ? 44.393 25.925 2.364 1.00 82.00 166 VAL A O 1
ATOM 1327 N N . MET A 1 167 ? 43.208 24.163 3.096 1.00 83.69 167 MET A N 1
ATOM 1328 C CA . MET A 1 167 ? 42.323 24.928 3.983 1.00 83.69 167 MET A CA 1
ATOM 1329 C C . MET A 1 167 ? 42.570 24.605 5.458 1.00 83.69 167 MET A C 1
ATOM 1331 O O . MET A 1 167 ? 42.728 23.439 5.829 1.00 83.69 167 MET A O 1
ATOM 1335 N N . ASP A 1 168 ? 42.486 25.627 6.310 1.00 83.94 168 ASP A N 1
ATOM 1336 C CA . ASP A 1 168 ? 42.515 25.453 7.762 1.00 83.94 168 ASP A CA 1
ATOM 1337 C C . ASP A 1 168 ? 41.235 24.767 8.273 1.00 83.94 168 ASP A C 1
ATOM 1339 O O . ASP A 1 168 ? 40.167 24.812 7.651 1.00 83.94 168 ASP A O 1
ATOM 1343 N N . LEU A 1 169 ? 41.319 24.132 9.448 1.00 78.31 169 LEU A N 1
ATOM 1344 C CA . LEU A 1 169 ? 40.232 23.318 10.010 1.00 78.31 169 LEU A CA 1
ATOM 1345 C C . LEU A 1 169 ? 38.914 24.097 10.158 1.00 78.31 169 LEU A C 1
ATOM 1347 O O . LEU A 1 169 ? 37.840 23.551 9.899 1.00 78.31 169 LEU A O 1
ATOM 1351 N N . GLU A 1 170 ? 38.991 25.371 10.545 1.00 79.75 170 GLU A N 1
ATOM 1352 C CA . GLU A 1 170 ? 37.817 26.223 10.738 1.00 79.75 170 GLU A CA 1
ATOM 1353 C C . GLU A 1 170 ? 37.151 26.603 9.402 1.00 79.75 170 GLU A C 1
ATOM 1355 O O . GLU A 1 170 ? 35.922 26.596 9.291 1.00 79.75 170 GLU A O 1
ATOM 1360 N N . GLU A 1 171 ? 37.944 26.865 8.360 1.00 81.50 171 GLU A N 1
ATOM 1361 C CA . GLU A 1 171 ? 37.436 27.148 7.014 1.00 81.50 171 GLU A CA 1
ATOM 1362 C C . GLU A 1 171 ? 36.813 25.904 6.383 1.00 81.50 171 GLU A C 1
ATOM 1364 O O . GLU A 1 171 ? 35.732 25.968 5.794 1.00 81.50 171 GLU A O 1
ATOM 1369 N N . LYS A 1 172 ? 37.451 24.745 6.568 1.00 81.31 172 LYS A N 1
ATOM 1370 C CA . LYS A 1 172 ? 36.947 23.452 6.104 1.00 81.31 172 LYS A CA 1
ATOM 1371 C C . LYS A 1 172 ? 35.593 23.111 6.732 1.00 81.31 172 LYS A C 1
ATOM 1373 O O . LYS A 1 172 ? 34.701 22.629 6.038 1.00 81.31 172 LYS A O 1
ATOM 1378 N N . GLN A 1 173 ? 35.419 23.377 8.029 1.00 80.00 173 GLN A N 1
ATOM 1379 C CA . GLN A 1 173 ? 34.165 23.096 8.737 1.00 80.00 173 GLN A CA 1
ATOM 1380 C C . GLN A 1 173 ? 33.007 23.984 8.275 1.00 80.00 173 GLN A C 1
ATOM 1382 O O . GLN A 1 173 ? 31.876 23.506 8.201 1.00 80.00 173 GLN A O 1
ATOM 1387 N N . LYS A 1 174 ? 33.284 25.245 7.926 1.00 85.31 174 LYS A N 1
ATOM 1388 C CA . LYS A 1 174 ? 32.277 26.196 7.427 1.00 85.31 174 LYS A CA 1
ATOM 1389 C C . LYS A 1 174 ? 32.008 26.049 5.926 1.00 85.31 174 LYS A C 1
ATOM 1391 O O . LYS A 1 174 ? 30.995 26.551 5.438 1.00 85.31 174 LYS A O 1
ATOM 1396 N N . ASN A 1 175 ? 32.885 25.366 5.186 1.00 87.19 175 ASN A N 1
ATOM 1397 C CA . ASN A 1 175 ? 32.723 25.155 3.754 1.00 87.19 175 ASN A CA 1
ATOM 1398 C C . ASN A 1 175 ? 31.654 24.089 3.472 1.00 87.19 175 ASN A C 1
ATOM 1400 O O . ASN A 1 175 ? 31.905 22.883 3.494 1.00 87.19 175 ASN A O 1
ATOM 1404 N N . THR A 1 176 ? 30.449 24.558 3.153 1.00 88.75 176 THR A N 1
ATOM 1405 C CA . THR A 1 176 ? 29.286 23.713 2.855 1.00 88.75 176 THR A CA 1
ATOM 1406 C C . THR A 1 176 ? 29.530 22.743 1.702 1.00 88.75 176 THR A C 1
ATOM 1408 O O . THR A 1 176 ? 29.023 21.628 1.749 1.00 88.75 176 THR A O 1
ATOM 1411 N N . LYS A 1 177 ? 30.355 23.105 0.710 1.00 87.56 177 LYS A N 1
ATOM 1412 C CA . LYS A 1 177 ? 30.689 22.221 -0.419 1.00 87.56 177 LYS A CA 1
ATOM 1413 C C . LYS A 1 177 ? 31.552 21.039 0.018 1.00 87.56 177 LYS A C 1
ATOM 1415 O O . LYS A 1 177 ? 31.354 19.932 -0.471 1.00 87.56 177 LYS A O 1
ATOM 1420 N N . VAL A 1 178 ? 32.482 21.260 0.951 1.00 88.62 178 VAL A N 1
ATOM 1421 C CA . VAL A 1 178 ? 33.307 20.185 1.526 1.00 88.62 178 VAL A CA 1
ATOM 1422 C C . VAL A 1 178 ? 32.436 19.242 2.354 1.00 88.62 178 VAL A C 1
ATOM 1424 O O . VAL A 1 178 ? 32.561 18.032 2.209 1.00 88.62 178 VAL A O 1
ATOM 1427 N N . GLN A 1 179 ? 31.516 19.777 3.162 1.00 90.44 179 GLN A N 1
ATOM 1428 C CA . GLN A 1 179 ? 30.598 18.949 3.955 1.00 90.44 179 GLN A CA 1
ATOM 1429 C C . GLN A 1 179 ? 29.653 18.121 3.080 1.00 90.44 179 GLN A C 1
ATOM 1431 O O . GLN A 1 179 ? 29.515 16.922 3.297 1.00 90.44 179 GLN A O 1
ATOM 1436 N N . GLN A 1 180 ? 29.080 18.730 2.040 1.00 91.50 180 GLN A N 1
ATOM 1437 C CA . GLN A 1 180 ? 28.251 18.022 1.061 1.00 91.50 180 GLN A CA 1
ATOM 1438 C C . GLN A 1 180 ? 29.035 16.918 0.347 1.00 91.50 180 GLN A C 1
ATOM 1440 O O . GLN A 1 180 ? 28.531 15.816 0.174 1.00 91.50 180 GLN A O 1
ATOM 1445 N N . MET A 1 181 ? 30.286 17.183 -0.037 1.00 90.75 181 MET A N 1
ATOM 1446 C CA . MET A 1 181 ? 31.136 16.177 -0.672 1.00 90.75 181 MET A CA 1
ATOM 1447 C C . MET A 1 181 ? 31.461 15.010 0.275 1.00 90.75 181 MET A C 1
ATOM 1449 O O . MET A 1 181 ? 31.499 13.870 -0.174 1.00 90.75 181 MET A O 1
ATOM 1453 N N . VAL A 1 182 ? 31.652 15.263 1.576 1.00 91.75 182 VAL A N 1
ATOM 1454 C CA . VAL A 1 182 ? 31.829 14.204 2.590 1.00 91.75 182 VAL A CA 1
ATOM 1455 C C . VAL A 1 182 ? 30.566 13.351 2.735 1.00 91.75 182 VAL A C 1
ATOM 1457 O O . VAL A 1 182 ? 30.666 12.129 2.791 1.00 91.75 182 VAL A O 1
ATOM 1460 N N . GLU A 1 183 ? 29.390 13.977 2.786 1.00 93.50 183 GLU A N 1
ATOM 1461 C CA . GLU A 1 183 ? 28.100 13.282 2.889 1.00 93.50 183 GLU A CA 1
ATOM 1462 C C . GLU A 1 183 ? 27.857 12.380 1.671 1.00 93.50 183 GLU A C 1
ATOM 1464 O O . GLU A 1 183 ? 27.673 11.173 1.826 1.00 93.50 183 GLU A O 1
ATOM 1469 N N . ILE A 1 184 ? 28.003 12.933 0.462 1.00 93.62 184 ILE A N 1
ATOM 1470 C CA . ILE A 1 184 ? 27.841 12.194 -0.798 1.00 93.62 184 ILE A CA 1
ATOM 1471 C C . ILE A 1 184 ? 28.831 11.024 -0.885 1.00 93.62 184 ILE A C 1
ATOM 1473 O O . ILE A 1 184 ? 28.465 9.936 -1.326 1.00 93.62 184 ILE A O 1
ATOM 1477 N N . LEU A 1 185 ? 30.081 11.219 -0.455 1.00 91.94 185 LEU A N 1
ATOM 1478 C CA . LEU A 1 185 ? 31.096 10.166 -0.478 1.00 91.94 185 LEU A CA 1
ATOM 1479 C C . LEU A 1 185 ? 30.748 8.998 0.460 1.00 91.94 185 LEU A C 1
ATOM 1481 O O . LEU A 1 185 ? 30.962 7.839 0.104 1.00 91.94 185 LEU A O 1
ATOM 1485 N N . ASN A 1 186 ? 30.204 9.291 1.643 1.00 92.00 186 ASN A N 1
ATOM 1486 C CA . ASN A 1 186 ? 29.779 8.267 2.598 1.00 92.00 186 ASN A CA 1
ATOM 1487 C C . ASN A 1 186 ? 28.562 7.483 2.090 1.00 92.00 186 ASN A C 1
ATOM 1489 O O . ASN A 1 186 ? 28.537 6.257 2.209 1.00 92.00 186 ASN A O 1
ATOM 1493 N N . ASP A 1 187 ? 27.589 8.166 1.487 1.00 91.56 187 ASP A N 1
ATOM 1494 C CA . ASP A 1 187 ? 26.411 7.525 0.893 1.00 91.56 187 ASP A CA 1
ATOM 1495 C C . ASP A 1 187 ? 26.791 6.621 -0.287 1.00 91.56 187 ASP A C 1
ATOM 1497 O O . ASP A 1 187 ? 26.268 5.510 -0.425 1.00 91.56 187 ASP A O 1
ATOM 1501 N N . LEU A 1 188 ? 27.747 7.065 -1.111 1.00 89.50 188 LEU A N 1
ATOM 1502 C CA . LEU A 1 188 ? 28.267 6.296 -2.239 1.00 89.50 188 LEU A CA 1
ATOM 1503 C C . LEU A 1 188 ? 28.957 5.012 -1.758 1.00 89.50 188 LEU A C 1
ATOM 1505 O O . LEU A 1 188 ? 28.600 3.928 -2.222 1.00 89.50 188 LEU A O 1
ATOM 1509 N N . ARG A 1 189 ? 29.861 5.100 -0.771 1.00 88.69 189 ARG A N 1
ATOM 1510 C CA . ARG A 1 189 ? 30.491 3.912 -0.157 1.00 88.69 189 ARG A CA 1
ATOM 1511 C C . ARG A 1 189 ? 29.465 2.966 0.452 1.00 88.69 189 ARG A C 1
ATOM 1513 O O . ARG A 1 189 ? 29.491 1.769 0.184 1.00 88.69 189 ARG A O 1
ATOM 1520 N N . GLY A 1 190 ? 28.508 3.505 1.208 1.00 87.62 190 GLY A N 1
ATOM 1521 C CA . GLY A 1 190 ? 27.461 2.711 1.851 1.00 87.62 190 GLY A CA 1
ATOM 1522 C C . GLY A 1 190 ? 26.516 2.007 0.872 1.00 87.62 190 GLY A C 1
ATOM 1523 O O . GLY A 1 190 ? 25.870 1.032 1.253 1.00 87.62 190 GLY A O 1
ATOM 1524 N N . THR A 1 191 ? 26.430 2.485 -0.372 1.00 85.25 191 THR A N 1
ATOM 1525 C CA . THR A 1 191 ? 25.655 1.844 -1.443 1.00 85.25 191 THR A CA 1
ATOM 1526 C C . THR A 1 191 ? 26.444 0.727 -2.133 1.00 85.25 191 THR A C 1
ATOM 1528 O O . THR A 1 191 ? 25.832 -0.235 -2.576 1.00 85.25 191 THR A O 1
ATOM 1531 N N . ARG A 1 192 ? 27.783 0.816 -2.187 1.00 81.25 192 ARG A N 1
ATOM 1532 C CA . ARG A 1 192 ? 28.669 -0.221 -2.757 1.00 81.25 192 ARG A CA 1
ATOM 1533 C C . ARG A 1 192 ? 28.915 -1.403 -1.810 1.00 81.25 192 ARG A C 1
ATOM 1535 O O . ARG A 1 192 ? 29.148 -2.513 -2.266 1.00 81.25 192 ARG A O 1
ATOM 1542 N N . GLU A 1 193 ? 28.881 -1.174 -0.496 1.00 73.56 193 GLU A N 1
ATOM 1543 C CA . GLU A 1 193 ? 29.138 -2.204 0.529 1.00 73.56 193 GLU A CA 1
ATOM 1544 C C . GLU A 1 193 ? 27.917 -3.096 0.870 1.00 73.56 193 GLU A C 1
ATOM 1546 O O . GLU A 1 193 ? 28.035 -3.985 1.718 1.00 73.56 193 GLU A O 1
ATOM 1551 N N . ARG A 1 194 ? 26.743 -2.867 0.261 1.00 53.25 194 ARG A N 1
ATOM 1552 C CA . ARG A 1 194 ? 25.478 -3.581 0.542 1.00 53.25 194 ARG A CA 1
ATOM 1553 C C . ARG A 1 194 ? 25.002 -4.415 -0.636 1.00 53.25 194 ARG A C 1
ATOM 1555 O O . ARG A 1 194 ? 24.438 -5.496 -0.356 1.00 53.25 194 ARG A O 1
#

Organism: Acorus gramineus (NCBI:txid55184)

pLDDT: mean 83.08, std 17.61, range [34.25, 98.12]

Radius of gyration: 29.8 Å; chains: 1; bounding box: 77×41×81 Å

Sequence (194 aa):
MTASNPSQLRRELDVLHREAEQTRSKANGVRLRLMRLSEAAEKLQRQASADVRFGKENEARELLIQKRKVMQALDKSKSRIELFDKLLAKLNEAIAVKETQLIGHVASHLEGDQQDVSSEVRILSDGKIHELQGVSSYEEFLEHIDQQLQEIETYMSTTLNLSTLVMDLEEKQKNTKVQQMVEILNDLRGTRER